Protein AF-A0A2I0XFC5-F1 (afdb_monomer_lite)

pLDDT: mean 80.38, std 11.76, range [41.69, 94.06]

Organism: NCBI:txid906689

Radius of gyration: 25.87 Å; chains: 1; bounding box: 60×71×69 Å

Foldseek 3Di:
DWDWDADPVRDIDTDDDDPDDPDDDDDLLCLLVDPVQADQDPVLLVQLQVCVVVVDDLVVSLVVCQVVQVHDSRRSHDSVVSVVSVVVVVVVVVVVPDDDPDPVSLQCVQDDPPDDPVSSVVSVVVSVSVVVNVVVVLVVVQPPDQDDQPPNPQLALVQLSVQDRPVLSVVQSVQQVVLPDQKDWDADPPDLQKIWIWGPPVDPDTDIKIWGADPVVRDIDIPVRCCVVRLADGSVSNNSCVVVVVRYDDVVSRHD

Structure (mmCIF, N/CA/C/O backbone):
data_AF-A0A2I0XFC5-F1
#
_entry.id   AF-A0A2I0XFC5-F1
#
loop_
_atom_site.group_PDB
_atom_site.id
_atom_site.type_symbol
_atom_site.label_atom_id
_atom_site.label_alt_id
_atom_site.label_comp_id
_atom_site.label_asym_id
_atom_site.label_entity_id
_atom_site.label_seq_id
_atom_site.pdbx_PDB_ins_code
_atom_site.Cartn_x
_atom_site.Cartn_y
_atom_site.Cartn_z
_atom_site.occupancy
_atom_site.B_iso_or_equiv
_atom_site.auth_seq_id
_atom_site.auth_comp_id
_atom_site.auth_asym_id
_atom_site.auth_atom_id
_atom_site.pdbx_PDB_model_num
ATOM 1 N N . MET A 1 1 ? 14.837 -30.289 -11.907 1.00 74.31 1 MET A N 1
ATOM 2 C CA . MET A 1 1 ? 15.552 -29.946 -10.644 1.00 74.31 1 MET A CA 1
ATOM 3 C C . MET A 1 1 ? 16.949 -30.554 -10.680 1.00 74.31 1 MET A C 1
ATOM 5 O O . MET A 1 1 ? 17.049 -31.749 -10.932 1.00 74.31 1 MET A O 1
ATOM 9 N N . VAL A 1 2 ? 18.005 -29.772 -10.428 1.00 82.31 2 VAL A N 1
ATOM 10 C CA . VAL A 1 2 ? 19.400 -30.259 -10.406 1.00 82.31 2 VAL A CA 1
ATOM 11 C C . VAL A 1 2 ? 19.915 -30.270 -8.966 1.00 82.31 2 VAL A C 1
ATOM 13 O O . VAL A 1 2 ? 19.778 -29.278 -8.256 1.00 82.31 2 VAL A O 1
ATOM 16 N N . ARG A 1 3 ? 20.466 -31.399 -8.514 1.00 83.31 3 ARG A N 1
ATOM 17 C CA . ARG A 1 3 ? 21.145 -31.535 -7.219 1.00 83.31 3 ARG A CA 1
ATOM 18 C C . ARG A 1 3 ? 22.645 -31.433 -7.440 1.00 83.31 3 ARG A C 1
ATOM 20 O O . ARG A 1 3 ? 23.183 -32.194 -8.241 1.00 83.31 3 ARG A O 1
ATOM 27 N N . PHE A 1 4 ? 23.297 -30.544 -6.707 1.00 87.75 4 PHE A N 1
ATOM 28 C CA . PHE A 1 4 ? 24.748 -30.387 -6.719 1.00 87.75 4 PHE A CA 1
ATOM 29 C C . PHE A 1 4 ? 25.375 -31.095 -5.518 1.00 87.75 4 PHE A C 1
ATOM 31 O O . PHE A 1 4 ? 24.715 -31.322 -4.503 1.00 87.75 4 PHE A O 1
ATOM 38 N N . LEU A 1 5 ? 26.646 -31.449 -5.650 1.00 86.69 5 LEU A N 1
ATOM 39 C CA . LEU A 1 5 ? 27.507 -31.904 -4.569 1.00 86.69 5 LEU A CA 1
ATOM 40 C C . LEU A 1 5 ? 28.812 -31.121 -4.617 1.00 86.69 5 LEU A C 1
ATOM 42 O O . LEU A 1 5 ? 29.316 -30.806 -5.692 1.00 86.69 5 LEU A O 1
ATOM 46 N N . VAL A 1 6 ? 29.321 -30.777 -3.441 1.00 86.88 6 VAL A N 1
ATOM 47 C CA . VAL A 1 6 ? 30.574 -30.042 -3.288 1.00 86.88 6 VAL A CA 1
ATOM 48 C C . VAL A 1 6 ? 31.594 -31.016 -2.718 1.00 86.88 6 VAL A C 1
ATOM 50 O O . VAL A 1 6 ? 31.358 -31.610 -1.665 1.00 86.88 6 VAL A O 1
ATOM 53 N N . SER A 1 7 ? 32.688 -31.226 -3.449 1.00 84.06 7 SER A N 1
ATOM 54 C CA . SER A 1 7 ? 33.829 -32.015 -2.978 1.00 84.06 7 SER A CA 1
ATOM 55 C C . SER A 1 7 ? 34.498 -31.330 -1.782 1.00 84.06 7 SER A C 1
ATOM 57 O O . SER A 1 7 ? 34.362 -30.120 -1.598 1.00 84.06 7 SER A O 1
ATOM 59 N N . GLN A 1 8 ? 35.274 -32.080 -0.999 1.00 84.56 8 GLN A N 1
ATOM 60 C CA . GLN A 1 8 ? 36.096 -31.525 0.086 1.00 84.56 8 GLN A CA 1
ATOM 61 C C . GLN A 1 8 ? 37.090 -30.462 -0.418 1.00 84.56 8 GLN A C 1
ATOM 63 O O . GLN A 1 8 ? 37.392 -29.524 0.312 1.00 84.56 8 GLN A O 1
ATOM 68 N N . ASP A 1 9 ? 37.491 -30.538 -1.690 1.00 88.38 9 ASP A N 1
ATOM 69 C CA . ASP A 1 9 ? 38.354 -29.551 -2.355 1.00 88.38 9 ASP A CA 1
ATOM 70 C C . ASP A 1 9 ? 37.582 -28.337 -2.921 1.00 88.38 9 ASP A C 1
ATOM 72 O O . ASP A 1 9 ? 38.127 -27.539 -3.679 1.00 88.38 9 ASP A O 1
ATOM 76 N N . GLY A 1 10 ? 36.284 -28.205 -2.616 1.00 85.88 10 GLY A N 1
ATOM 77 C CA . GLY A 1 10 ? 35.441 -27.088 -3.062 1.00 85.88 10 GLY A CA 1
ATOM 78 C C . GLY A 1 10 ? 34.948 -27.178 -4.512 1.00 85.88 10 GLY A C 1
ATOM 79 O O . GLY A 1 10 ? 34.319 -26.245 -5.011 1.00 85.88 10 GLY A O 1
ATOM 80 N N . ILE A 1 11 ? 35.199 -28.294 -5.200 1.00 90.44 11 ILE A N 1
ATOM 81 C CA . ILE A 1 11 ? 34.754 -28.510 -6.583 1.00 90.44 11 ILE A CA 1
ATOM 82 C C . ILE A 1 11 ? 33.263 -28.869 -6.601 1.00 90.44 11 ILE A C 1
ATOM 84 O O . ILE A 1 11 ? 32.837 -29.816 -5.937 1.00 90.44 11 ILE A O 1
ATOM 88 N N . TRP A 1 12 ? 32.477 -28.139 -7.394 1.00 90.50 12 TRP A N 1
ATOM 89 C CA . TRP A 1 12 ? 31.046 -28.385 -7.580 1.00 90.50 12 TRP A CA 1
ATOM 90 C C . TRP A 1 12 ? 30.815 -29.412 -8.693 1.00 90.50 12 TRP A C 1
ATOM 92 O O . TRP A 1 12 ? 31.191 -29.189 -9.842 1.00 90.50 12 TRP A O 1
ATOM 102 N N . GLY A 1 13 ? 30.165 -30.525 -8.361 1.00 85.19 13 GLY A N 1
ATOM 103 C CA . GLY A 1 13 ? 29.716 -31.545 -9.306 1.00 85.19 13 GLY A CA 1
ATOM 104 C C . GLY A 1 13 ? 28.192 -31.658 -9.335 1.00 85.19 13 GLY A C 1
ATOM 105 O O . GLY A 1 13 ? 27.507 -31.422 -8.337 1.00 85.19 13 GLY A O 1
ATOM 106 N N . VAL A 1 14 ? 27.632 -32.034 -10.483 1.00 85.31 14 VAL A N 1
ATOM 107 C CA . VAL A 1 14 ? 26.200 -32.337 -10.601 1.00 85.31 14 VAL A CA 1
ATOM 108 C C . VAL A 1 14 ? 25.958 -33.774 -10.129 1.00 85.31 14 VAL A C 1
ATOM 110 O O . VAL A 1 14 ? 26.478 -34.713 -10.717 1.00 85.31 14 VAL A O 1
ATOM 113 N N . ASN A 1 15 ? 25.157 -33.951 -9.075 1.00 85.38 15 ASN A N 1
ATOM 114 C CA . ASN A 1 15 ? 24.786 -35.264 -8.532 1.00 85.38 15 ASN A CA 1
ATOM 115 C C . ASN A 1 15 ? 23.661 -35.920 -9.340 1.00 85.38 15 ASN A C 1
ATOM 117 O O . ASN A 1 15 ? 23.696 -37.099 -9.675 1.00 85.38 15 ASN A O 1
ATOM 121 N N . LYS A 1 16 ? 22.591 -35.155 -9.581 1.00 86.19 16 LYS A N 1
ATOM 122 C CA . LYS A 1 16 ? 21.353 -35.679 -10.163 1.00 86.19 16 LYS A CA 1
ATOM 123 C C . LYS A 1 16 ? 20.593 -34.576 -10.877 1.00 86.19 16 LYS A C 1
ATOM 125 O O . LYS A 1 16 ? 20.247 -33.575 -10.251 1.00 86.19 16 LYS A O 1
ATOM 130 N N . ALA A 1 17 ? 20.266 -34.798 -12.143 1.00 84.81 17 ALA A N 1
ATOM 131 C CA . ALA A 1 17 ? 19.300 -33.997 -12.880 1.00 84.81 17 ALA A CA 1
ATOM 132 C C . ALA A 1 17 ? 17.969 -34.760 -12.946 1.00 84.81 17 ALA A C 1
ATOM 134 O O . ALA A 1 17 ? 17.922 -35.919 -13.348 1.00 84.81 17 ALA A O 1
ATOM 135 N N . ILE A 1 18 ? 16.892 -34.135 -12.474 1.00 84.12 18 ILE A N 1
ATOM 136 C CA . ILE A 1 18 ? 15.520 -34.628 -12.630 1.00 84.12 18 ILE A CA 1
ATOM 137 C C . ILE A 1 18 ? 14.867 -33.771 -13.707 1.00 84.12 18 ILE A C 1
ATOM 139 O O . ILE A 1 18 ? 14.613 -32.587 -13.463 1.00 84.12 18 ILE A O 1
ATOM 143 N N . GLU A 1 19 ? 14.626 -34.379 -14.864 1.00 82.94 19 GLU A N 1
ATOM 144 C CA . GLU A 1 19 ? 14.038 -33.739 -16.049 1.00 82.94 19 GLU A CA 1
ATOM 145 C C . GLU A 1 19 ? 12.506 -33.820 -16.077 1.00 82.94 19 GLU A C 1
ATOM 147 O O . GLU A 1 19 ? 11.863 -33.075 -16.803 1.00 82.94 19 GLU A O 1
ATOM 152 N N . SER A 1 20 ? 11.890 -34.689 -15.269 1.00 87.25 20 SER A N 1
ATOM 153 C CA . SER A 1 20 ? 10.431 -34.761 -15.153 1.00 87.25 20 SER A CA 1
ATOM 154 C C . SER A 1 20 ? 9.883 -33.585 -14.339 1.00 87.25 20 SER A C 1
ATOM 156 O O . SER A 1 20 ? 10.308 -33.372 -13.197 1.00 87.25 20 SER A O 1
ATOM 158 N N . HIS A 1 21 ? 8.892 -32.884 -14.885 1.00 79.69 21 HIS A N 1
ATOM 159 C CA . HIS A 1 21 ? 8.165 -31.799 -14.225 1.00 79.69 21 HIS A CA 1
ATOM 160 C C . HIS A 1 21 ? 6.721 -32.222 -13.924 1.00 79.69 21 HIS A C 1
ATOM 162 O O . HIS A 1 21 ? 6.154 -33.065 -14.612 1.00 79.69 21 HIS A O 1
ATOM 168 N N . ASN A 1 22 ? 6.121 -31.643 -12.884 1.00 83.06 22 ASN A N 1
ATOM 169 C CA . ASN A 1 22 ? 4.710 -31.841 -12.526 1.00 83.06 22 ASN A CA 1
ATOM 170 C C . ASN A 1 22 ? 3.776 -30.804 -13.182 1.00 83.06 22 ASN A C 1
ATOM 172 O O . ASN A 1 22 ? 2.616 -30.688 -12.798 1.00 83.06 22 ASN A O 1
ATOM 176 N N . HIS A 1 23 ? 4.295 -30.038 -14.138 1.00 80.44 23 HIS A N 1
ATOM 177 C CA . HIS A 1 23 ? 3.581 -29.054 -14.939 1.00 80.44 23 HIS A CA 1
ATOM 178 C C . HIS A 1 23 ? 4.243 -28.967 -16.321 1.00 80.44 23 HIS A C 1
ATOM 180 O O . HIS A 1 23 ? 5.397 -29.374 -16.488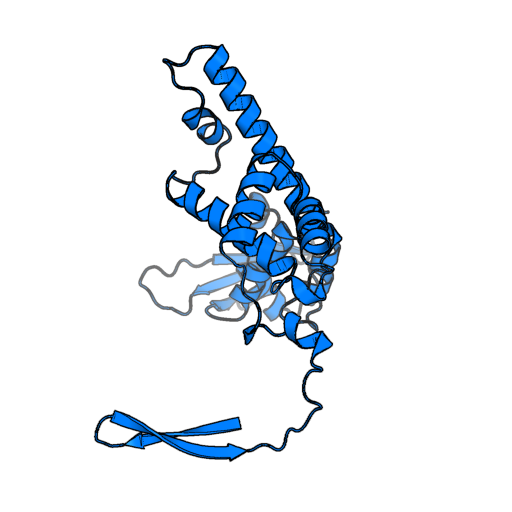 1.00 80.44 23 HIS A O 1
ATOM 186 N N . GLU A 1 24 ? 3.534 -28.413 -17.301 1.00 83.62 24 GLU A N 1
ATOM 187 C CA . GLU A 1 24 ? 4.113 -28.117 -18.613 1.00 83.62 24 GLU A CA 1
ATOM 188 C C . GLU A 1 24 ? 5.208 -27.051 -18.487 1.00 83.62 24 GLU A C 1
ATOM 190 O O . GLU A 1 24 ? 5.092 -26.102 -17.706 1.00 83.62 24 GLU A O 1
ATOM 195 N N . LEU A 1 25 ? 6.298 -27.217 -19.236 1.00 83.19 25 LEU A N 1
ATOM 196 C CA . LEU A 1 25 ? 7.339 -26.197 -19.322 1.00 83.19 25 LEU A CA 1
ATOM 197 C C . LEU A 1 25 ? 6.793 -24.953 -20.030 1.00 83.19 25 LEU A C 1
ATOM 199 O O . LEU A 1 25 ? 5.918 -25.050 -20.890 1.00 83.19 25 LEU A O 1
ATOM 203 N N . ALA A 1 26 ? 7.326 -23.785 -19.667 1.00 80.25 26 ALA A N 1
ATOM 204 C CA . ALA A 1 26 ? 6.979 -22.538 -20.336 1.00 80.25 26 ALA A CA 1
ATOM 205 C C . ALA A 1 26 ? 7.270 -22.647 -21.838 1.00 80.25 26 ALA A C 1
ATOM 207 O O . ALA A 1 26 ? 8.307 -23.185 -22.240 1.00 80.25 26 ALA A O 1
ATOM 208 N N . ARG A 1 27 ? 6.350 -22.140 -22.660 1.00 83.31 27 ARG A N 1
ATOM 209 C CA . ARG A 1 27 ? 6.525 -22.130 -24.111 1.00 83.31 27 ARG A CA 1
ATOM 210 C C . ARG A 1 27 ? 7.663 -21.175 -24.484 1.00 83.31 27 ARG A C 1
ATOM 212 O O . ARG A 1 27 ? 7.876 -20.198 -23.764 1.00 83.31 27 ARG A O 1
ATOM 219 N N . PRO A 1 28 ? 8.361 -21.408 -25.608 1.00 79.00 28 PRO A N 1
ATOM 220 C CA . PRO A 1 28 ? 9.372 -20.475 -26.106 1.00 79.00 28 PRO A CA 1
ATOM 221 C C . PRO A 1 28 ? 8.843 -19.037 -26.218 1.00 79.00 28 PRO A C 1
ATOM 223 O O . PRO A 1 28 ? 9.512 -18.101 -25.794 1.00 79.00 28 PRO A O 1
ATOM 226 N N . ASP A 1 29 ? 7.598 -18.874 -26.668 1.00 77.44 29 ASP A N 1
ATOM 227 C CA . ASP A 1 29 ? 6.955 -17.562 -26.807 1.00 77.44 29 ASP A CA 1
ATOM 228 C C . ASP A 1 29 ? 6.730 -16.859 -25.456 1.00 77.44 29 ASP A C 1
ATOM 230 O O . ASP A 1 29 ? 6.771 -15.635 -25.379 1.00 77.44 29 ASP A O 1
ATOM 234 N N . ASP A 1 30 ? 6.575 -17.619 -24.366 1.00 79.00 30 ASP A N 1
ATOM 235 C CA . ASP A 1 30 ? 6.382 -17.105 -23.002 1.00 79.00 30 ASP A CA 1
ATOM 236 C C . ASP A 1 30 ? 7.710 -16.897 -22.258 1.00 79.00 30 ASP A C 1
ATOM 238 O O . ASP A 1 30 ? 7.732 -16.471 -21.099 1.00 79.00 30 ASP A O 1
ATOM 242 N N . GLN A 1 31 ? 8.847 -17.183 -22.901 1.00 77.69 31 GLN A N 1
ATOM 243 C CA . GLN A 1 31 ? 10.159 -17.091 -22.269 1.00 77.69 31 GLN A CA 1
ATOM 244 C C . GLN A 1 31 ? 10.455 -15.665 -21.785 1.00 77.69 31 GLN A C 1
ATOM 246 O O . GLN A 1 31 ? 11.059 -15.500 -20.729 1.00 77.69 31 GLN A O 1
ATOM 251 N N . HIS A 1 32 ? 9.969 -14.634 -22.481 1.00 73.94 32 HIS A N 1
ATOM 252 C CA . HIS A 1 32 ? 10.101 -13.229 -22.077 1.00 73.94 32 HIS A CA 1
ATOM 253 C C . HIS A 1 32 ? 9.350 -12.883 -20.773 1.00 73.94 32 HIS A C 1
ATOM 255 O O . HIS A 1 32 ? 9.590 -11.835 -20.176 1.00 73.94 32 HIS A O 1
ATOM 261 N N . LEU A 1 33 ? 8.456 -13.756 -20.291 1.00 75.31 33 LEU A N 1
ATOM 262 C CA . LEU A 1 33 ? 7.749 -13.587 -19.018 1.00 75.31 33 LEU A CA 1
ATOM 263 C C . LEU A 1 33 ? 8.538 -14.159 -17.833 1.00 75.31 33 LEU A C 1
ATOM 265 O O . LEU A 1 33 ? 8.326 -13.733 -16.690 1.00 75.31 33 LEU A O 1
ATOM 269 N N . LEU A 1 34 ? 9.473 -15.081 -18.080 1.00 80.12 34 LEU A N 1
ATOM 270 C CA . LEU A 1 34 ? 10.271 -15.723 -17.039 1.00 80.12 34 LEU A CA 1
ATOM 271 C C . LEU A 1 34 ? 11.313 -14.753 -16.477 1.00 80.12 34 LEU A C 1
ATOM 273 O O . LEU A 1 34 ? 12.069 -14.118 -17.197 1.00 80.12 34 LEU A O 1
ATOM 277 N N . ARG A 1 35 ? 11.409 -14.667 -15.148 1.00 79.94 35 ARG A N 1
ATOM 278 C CA . ARG A 1 35 ? 12.340 -13.734 -14.490 1.00 79.94 35 ARG A CA 1
ATOM 279 C C . ARG A 1 35 ? 13.810 -13.966 -14.871 1.00 79.94 35 ARG A C 1
ATOM 281 O O . ARG A 1 35 ? 14.568 -13.011 -14.913 1.00 79.94 35 ARG A O 1
ATOM 288 N N . LEU A 1 36 ? 14.213 -15.216 -15.111 1.00 76.50 36 LEU A N 1
ATOM 289 C CA . LEU A 1 36 ? 15.611 -15.586 -15.390 1.00 76.50 36 LEU A CA 1
ATOM 290 C C . LEU A 1 36 ? 16.120 -15.094 -16.750 1.00 76.50 36 LEU A C 1
ATOM 292 O O . LEU A 1 36 ? 17.323 -14.998 -16.950 1.00 76.50 36 LEU A O 1
ATOM 296 N N . THR A 1 37 ? 15.211 -14.813 -17.674 1.00 74.88 37 THR A N 1
ATOM 297 C CA . THR A 1 37 ? 15.492 -14.381 -19.048 1.00 74.88 37 THR A CA 1
ATOM 298 C C . THR A 1 37 ? 15.181 -12.902 -19.246 1.00 74.88 37 THR A C 1
ATOM 300 O O . THR A 1 37 ? 15.426 -12.374 -20.326 1.00 74.88 37 THR A O 1
ATOM 303 N N . ARG A 1 38 ? 14.654 -12.231 -18.210 1.00 85.12 38 ARG A N 1
ATOM 304 C CA . ARG A 1 38 ? 14.332 -10.809 -18.240 1.00 85.12 38 ARG A CA 1
ATOM 305 C C . ARG A 1 38 ? 15.512 -9.972 -17.777 1.00 85.12 38 ARG A C 1
ATOM 307 O O . ARG A 1 38 ? 15.914 -10.042 -16.616 1.00 85.12 38 ARG A O 1
ATOM 314 N N . SER A 1 39 ? 16.015 -9.135 -18.671 1.00 86.81 39 SER A N 1
ATOM 315 C CA . SER A 1 39 ? 17.030 -8.130 -18.381 1.00 86.81 39 SER A CA 1
ATOM 316 C C . SER A 1 39 ? 16.831 -6.924 -19.284 1.00 86.81 39 SER A C 1
ATOM 318 O O . SER A 1 39 ? 16.650 -7.073 -20.491 1.00 86.81 39 SER A O 1
ATOM 320 N N . ILE A 1 40 ? 16.908 -5.727 -18.710 1.00 89.75 40 ILE A N 1
ATOM 321 C CA . ILE A 1 40 ? 16.939 -4.493 -19.493 1.00 89.75 40 ILE A CA 1
ATOM 322 C C . ILE A 1 40 ? 18.358 -4.340 -20.037 1.00 89.75 40 ILE A C 1
ATOM 324 O O . ILE A 1 40 ? 19.299 -4.285 -19.248 1.00 89.75 40 ILE A O 1
ATOM 328 N N . SER A 1 41 ? 18.505 -4.305 -21.363 1.00 90.44 41 SER A N 1
ATOM 329 C CA . SER A 1 41 ? 19.798 -4.028 -21.996 1.00 90.44 41 SER A CA 1
ATOM 330 C C . SER A 1 41 ? 20.230 -2.583 -21.739 1.00 90.44 41 SER A C 1
ATOM 332 O O . SER A 1 41 ? 19.389 -1.715 -21.492 1.00 90.44 41 SER A O 1
ATOM 334 N N . ASP A 1 42 ? 21.529 -2.304 -21.820 1.00 91.38 42 ASP A N 1
ATOM 335 C CA . ASP A 1 42 ? 22.060 -0.963 -21.556 1.00 91.38 42 ASP A CA 1
ATOM 336 C C . ASP A 1 42 ? 21.515 0.078 -22.552 1.00 91.38 42 ASP A C 1
ATOM 338 O O . ASP A 1 42 ? 21.256 1.229 -22.185 1.00 91.38 42 ASP A O 1
ATOM 342 N N . GLU A 1 43 ? 21.251 -0.330 -23.796 1.00 91.75 43 GLU A N 1
ATOM 343 C CA . GLU A 1 43 ? 20.644 0.518 -24.824 1.00 91.75 43 GLU A CA 1
ATOM 344 C C . GLU A 1 43 ? 19.208 0.885 -24.440 1.00 91.75 43 GLU A C 1
ATOM 346 O O . GLU A 1 43 ? 18.851 2.065 -24.386 1.00 91.75 43 GLU A O 1
ATOM 351 N N . ASN A 1 44 ? 18.397 -0.118 -24.092 1.00 92.62 44 ASN A N 1
ATOM 352 C CA . ASN A 1 44 ? 17.008 0.083 -23.688 1.00 92.62 44 ASN A CA 1
ATOM 353 C C . ASN A 1 44 ? 16.908 0.870 -22.374 1.00 92.62 44 ASN A C 1
ATOM 355 O O . ASN A 1 44 ? 16.025 1.715 -22.224 1.00 92.62 44 ASN A O 1
ATOM 359 N N . ALA A 1 45 ? 17.841 0.658 -21.443 1.00 92.75 45 ALA A N 1
ATOM 360 C CA . ALA A 1 45 ? 17.960 1.429 -20.210 1.00 92.75 45 ALA A CA 1
ATOM 361 C C . ALA A 1 45 ? 18.247 2.914 -20.492 1.00 92.75 45 ALA A C 1
ATOM 363 O O . ALA A 1 45 ? 17.614 3.795 -19.902 1.00 92.75 45 ALA A O 1
ATOM 364 N N . SER A 1 46 ? 19.151 3.204 -21.434 1.00 93.12 46 SER A N 1
ATOM 365 C CA . SER A 1 46 ? 19.474 4.570 -21.865 1.00 93.12 46 SER A CA 1
ATOM 366 C C . SER A 1 46 ? 18.274 5.280 -22.506 1.00 93.12 46 SER A C 1
ATOM 368 O O . SE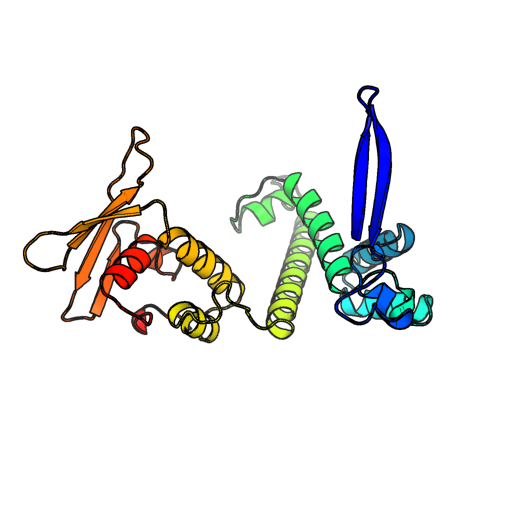R A 1 46 ? 17.967 6.430 -22.167 1.00 93.12 46 SER A O 1
ATOM 370 N N . VAL A 1 47 ? 17.528 4.585 -23.373 1.00 93.44 47 VAL A N 1
ATOM 371 C CA . VAL A 1 47 ? 16.294 5.106 -23.990 1.00 93.44 47 VAL A CA 1
ATOM 372 C C . VAL A 1 47 ? 15.222 5.368 -22.929 1.00 93.44 47 VAL A C 1
ATOM 374 O O . VAL A 1 47 ? 14.694 6.477 -22.845 1.00 93.44 47 VAL A O 1
ATOM 377 N N . LEU A 1 48 ? 14.964 4.396 -22.045 1.00 92.06 48 LEU A N 1
ATOM 378 C CA . LEU A 1 48 ? 14.030 4.542 -20.923 1.00 92.06 48 LEU A CA 1
ATOM 379 C C . LEU A 1 48 ? 14.364 5.762 -20.062 1.00 92.06 48 LEU A C 1
ATOM 381 O O . LEU A 1 48 ? 13.487 6.564 -19.733 1.00 92.06 48 LEU A O 1
ATOM 385 N N . LYS A 1 49 ? 15.643 5.925 -19.719 1.00 89.31 49 LYS A N 1
ATOM 386 C CA . LYS A 1 49 ? 16.131 7.026 -18.891 1.00 89.31 49 LYS A CA 1
ATOM 387 C C . LYS A 1 49 ? 15.976 8.379 -19.579 1.00 89.31 49 LYS A C 1
ATOM 389 O O . LYS A 1 49 ? 15.454 9.307 -18.963 1.00 89.31 49 LYS A O 1
ATOM 394 N N . SER A 1 50 ? 16.428 8.505 -20.823 1.00 89.62 50 SER A N 1
ATOM 395 C CA . SER A 1 50 ? 16.406 9.771 -21.566 1.00 89.62 50 SER A CA 1
ATOM 396 C C . SER A 1 50 ? 14.979 10.234 -21.870 1.00 89.62 50 SER A C 1
ATOM 398 O O . SER A 1 50 ? 14.626 11.372 -21.559 1.00 89.62 50 SER A O 1
ATOM 400 N N . MET A 1 51 ? 14.122 9.344 -22.373 1.00 90.38 51 MET A N 1
ATOM 401 C CA . MET A 1 51 ? 12.728 9.673 -22.677 1.00 90.38 51 MET A CA 1
ATOM 402 C C . MET A 1 51 ? 11.919 9.960 -21.406 1.00 90.38 51 MET A C 1
ATOM 404 O O . MET A 1 51 ? 11.133 10.907 -21.384 1.00 90.38 51 MET A O 1
ATOM 408 N N . SER A 1 52 ? 12.161 9.231 -20.307 1.00 83.94 52 SER A N 1
ATOM 409 C CA . SER A 1 52 ? 11.530 9.560 -19.022 1.00 83.94 52 SER A CA 1
ATOM 410 C C . SER A 1 52 ? 11.956 10.937 -18.504 1.00 83.94 52 SER A C 1
ATOM 412 O O . SER A 1 52 ? 11.122 11.653 -17.953 1.00 83.94 52 SER A O 1
ATOM 414 N N . GLN A 1 53 ? 13.222 11.330 -18.679 1.00 77.75 53 GLN A N 1
ATOM 415 C CA . GLN A 1 53 ? 13.713 12.659 -18.287 1.00 77.75 53 GLN A CA 1
ATOM 416 C C . GLN A 1 53 ? 13.140 13.783 -19.154 1.00 77.75 53 GLN A C 1
ATOM 418 O O . GLN A 1 53 ? 12.950 14.892 -18.659 1.00 77.75 53 GLN A O 1
ATOM 423 N N . ALA A 1 54 ? 12.820 13.494 -20.416 1.00 78.50 54 ALA A N 1
ATOM 424 C CA . ALA A 1 54 ? 12.107 14.409 -21.305 1.00 78.50 54 ALA A CA 1
ATOM 425 C C . ALA A 1 54 ? 10.609 14.534 -20.971 1.00 78.50 54 ALA A C 1
ATOM 427 O O . ALA A 1 54 ? 9.907 15.341 -21.578 1.00 78.50 54 ALA A O 1
ATOM 428 N N . GLY A 1 55 ? 10.112 13.755 -20.008 1.00 71.00 55 GLY A N 1
ATOM 429 C CA . GLY A 1 55 ? 8.702 13.732 -19.660 1.00 71.00 55 GLY A CA 1
ATOM 430 C C . GLY A 1 55 ? 7.854 12.964 -20.677 1.00 71.00 55 GLY A C 1
ATOM 431 O O . GLY A 1 55 ? 6.754 13.386 -21.021 1.00 71.00 55 GLY A O 1
ATOM 432 N N . ILE A 1 56 ? 8.345 11.833 -21.172 1.00 77.06 56 ILE A N 1
ATOM 433 C CA . ILE A 1 56 ? 7.538 10.879 -21.937 1.00 77.06 56 ILE A CA 1
ATOM 434 C C . ILE A 1 56 ? 7.119 9.750 -20.996 1.00 77.06 56 ILE A C 1
ATOM 436 O O . ILE A 1 56 ? 7.922 9.269 -20.188 1.00 77.06 56 ILE A O 1
ATOM 440 N N . ARG A 1 57 ? 5.844 9.342 -21.047 1.00 77.12 57 ARG A N 1
ATOM 441 C CA . ARG A 1 57 ? 5.334 8.328 -20.114 1.00 77.12 57 ARG A CA 1
ATOM 442 C C . ARG A 1 57 ? 5.993 6.997 -20.430 1.00 77.12 57 ARG A C 1
ATOM 444 O O . ARG A 1 57 ? 6.141 6.640 -21.593 1.00 77.12 57 ARG A O 1
ATOM 451 N N . ILE A 1 58 ? 6.325 6.220 -19.401 1.00 81.50 58 ILE A N 1
ATOM 452 C CA . ILE A 1 58 ? 6.997 4.921 -19.573 1.00 81.50 58 ILE A CA 1
ATOM 453 C C . ILE A 1 58 ? 6.198 3.983 -20.485 1.00 81.50 58 ILE A C 1
ATOM 455 O O . ILE A 1 58 ? 6.790 3.244 -21.257 1.00 81.50 58 ILE A O 1
ATOM 459 N N . VAL A 1 59 ? 4.863 4.050 -20.460 1.00 79.56 59 VAL A N 1
ATOM 460 C CA . VAL A 1 59 ? 4.005 3.308 -21.401 1.00 79.56 59 VAL A CA 1
ATOM 461 C C . VAL A 1 59 ? 4.234 3.685 -22.865 1.00 79.56 59 VAL A C 1
ATOM 463 O O . VAL A 1 59 ? 4.236 2.805 -23.722 1.00 79.56 59 VAL A O 1
ATOM 466 N N . ASP A 1 60 ? 4.474 4.963 -23.149 1.00 85.12 60 ASP A N 1
ATOM 467 C CA . ASP A 1 60 ? 4.730 5.445 -24.504 1.00 85.12 60 ASP A CA 1
ATOM 468 C C . ASP A 1 60 ? 6.156 5.053 -24.930 1.00 85.12 60 ASP A C 1
ATOM 470 O O . ASP A 1 60 ? 6.365 4.593 -26.048 1.00 85.12 60 ASP A O 1
ATOM 474 N N . VAL A 1 61 ? 7.124 5.117 -24.005 1.00 89.69 61 VAL A N 1
ATOM 475 C CA . VAL A 1 61 ? 8.498 4.636 -24.242 1.00 89.69 61 VAL A CA 1
ATOM 476 C C . VAL A 1 61 ? 8.533 3.130 -24.505 1.00 89.69 61 VAL A C 1
ATOM 478 O O . VAL A 1 61 ? 9.239 2.674 -25.395 1.00 89.69 61 VAL A O 1
ATOM 481 N N . LEU A 1 62 ? 7.759 2.345 -23.754 1.00 88.50 62 LEU A N 1
ATOM 482 C CA . LEU A 1 62 ? 7.650 0.900 -23.952 1.00 88.50 62 LEU A CA 1
ATOM 483 C C . LEU A 1 62 ? 7.023 0.552 -25.298 1.00 88.50 62 LEU A C 1
ATOM 485 O O . LEU A 1 62 ? 7.483 -0.386 -25.937 1.00 88.50 62 LEU A O 1
ATOM 489 N N . THR A 1 63 ? 6.002 1.301 -25.721 1.00 88.06 63 THR A N 1
ATOM 490 C CA . THR A 1 63 ? 5.406 1.146 -27.057 1.00 88.06 63 THR A CA 1
ATOM 491 C C . THR A 1 63 ? 6.456 1.408 -28.132 1.00 88.06 63 THR A C 1
ATOM 493 O O . THR A 1 63 ? 6.668 0.562 -28.989 1.00 88.06 63 THR A O 1
ATOM 496 N N . TYR A 1 64 ? 7.197 2.512 -28.010 1.00 92.88 64 TYR A N 1
ATOM 497 C CA . TYR A 1 64 ? 8.286 2.841 -28.927 1.00 92.88 64 TYR A CA 1
ATOM 498 C C . TYR A 1 64 ? 9.352 1.735 -28.997 1.00 92.88 64 TYR A C 1
ATOM 500 O O . TYR A 1 64 ? 9.641 1.232 -30.075 1.00 92.88 64 TYR A O 1
ATOM 508 N N . ILE A 1 65 ? 9.903 1.302 -27.855 1.00 92.44 65 ILE A N 1
ATOM 509 C CA . ILE A 1 65 ? 10.939 0.255 -27.834 1.00 92.44 65 ILE A CA 1
ATOM 510 C C . ILE A 1 65 ? 10.381 -1.061 -28.381 1.00 92.44 65 ILE A C 1
ATOM 512 O O . ILE A 1 65 ? 11.074 -1.740 -29.130 1.00 92.44 65 ILE A O 1
ATOM 516 N N . SER A 1 66 ? 9.140 -1.414 -28.028 1.00 90.38 66 SER A N 1
ATOM 517 C CA . SER A 1 66 ? 8.451 -2.588 -28.568 1.00 90.38 66 SER A CA 1
ATOM 518 C C . SER A 1 66 ? 8.416 -2.553 -30.090 1.00 90.38 66 SER A C 1
ATOM 520 O O . SER A 1 66 ? 8.750 -3.552 -30.717 1.00 90.38 66 SER A O 1
ATOM 522 N N . ASP A 1 67 ? 8.029 -1.427 -30.682 1.00 92.19 67 ASP A N 1
ATOM 523 C CA . ASP A 1 67 ? 7.940 -1.287 -32.134 1.00 92.19 67 ASP A CA 1
ATOM 524 C C . ASP A 1 67 ? 9.324 -1.416 -32.793 1.00 92.19 67 ASP A C 1
ATOM 526 O O . ASP A 1 67 ? 9.466 -2.149 -33.773 1.00 92.19 67 ASP A O 1
ATOM 530 N N . GLU A 1 68 ? 10.362 -0.818 -32.198 1.00 91.19 68 GLU A N 1
ATOM 531 C CA . GLU A 1 68 ? 11.749 -0.912 -32.682 1.00 91.19 68 GLU A CA 1
ATOM 532 C C . GLU A 1 68 ? 12.301 -2.348 -32.658 1.00 91.19 68 GLU A C 1
ATOM 534 O O . GLU A 1 68 ? 13.035 -2.752 -33.561 1.00 91.19 68 GLU A O 1
ATOM 539 N N . VAL A 1 69 ? 11.936 -3.152 -31.652 1.00 87.88 69 VAL A N 1
ATOM 540 C CA . VAL A 1 69 ? 12.388 -4.553 -31.537 1.00 87.88 69 VAL A CA 1
ATOM 541 C C . VAL A 1 69 ? 11.438 -5.559 -32.203 1.00 87.88 69 VAL A C 1
ATOM 543 O O . VAL A 1 69 ? 11.634 -6.772 -32.097 1.00 87.88 69 VAL A O 1
ATOM 546 N N . GLY A 1 70 ? 10.401 -5.088 -32.901 1.00 88.50 70 GLY A N 1
ATOM 547 C CA . GLY A 1 70 ? 9.449 -5.945 -33.613 1.00 88.50 70 GLY A CA 1
ATOM 548 C C . GLY A 1 70 ? 8.434 -6.657 -32.711 1.00 88.50 70 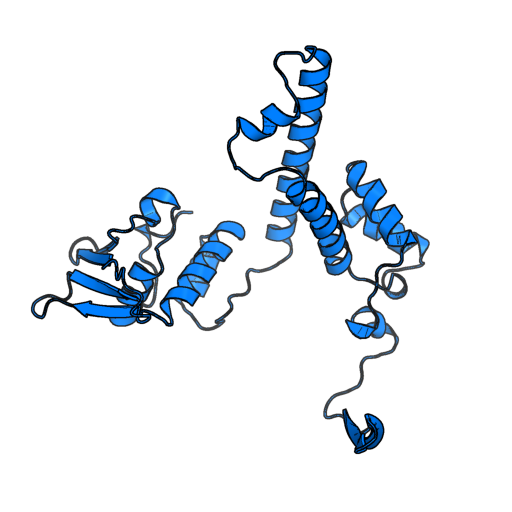GLY A C 1
ATOM 549 O O . GLY A 1 70 ? 7.915 -7.712 -33.076 1.00 88.50 70 GLY A O 1
ATOM 550 N N . GLY A 1 71 ? 8.149 -6.098 -31.537 1.00 86.12 71 GLY A N 1
ATOM 551 C CA . GLY A 1 71 ? 7.060 -6.496 -30.652 1.00 86.12 71 GLY A CA 1
ATOM 552 C C . GLY A 1 71 ? 7.485 -6.832 -29.222 1.00 86.12 71 GLY A C 1
ATOM 553 O O . GLY A 1 71 ? 8.652 -7.056 -28.902 1.00 86.12 71 GLY A O 1
ATOM 554 N N . VAL A 1 72 ? 6.484 -6.948 -28.345 1.00 82.88 72 VAL A N 1
ATOM 555 C CA . VAL A 1 72 ? 6.668 -7.165 -26.898 1.00 82.88 72 VAL A CA 1
ATOM 556 C C . VAL A 1 72 ? 7.376 -8.464 -26.518 1.00 82.88 72 VAL A C 1
ATOM 558 O O . VAL A 1 72 ? 8.012 -8.519 -25.469 1.00 82.88 72 VAL A O 1
ATOM 561 N N . GLY A 1 73 ? 7.324 -9.492 -27.369 1.00 80.38 73 GLY A N 1
ATOM 562 C CA . GLY A 1 73 ? 8.049 -10.746 -27.144 1.00 80.38 73 GLY A CA 1
ATOM 563 C C . GLY A 1 73 ? 9.572 -10.598 -27.245 1.00 80.38 73 GLY A C 1
ATOM 564 O O . GLY A 1 73 ? 10.299 -11.355 -26.607 1.00 80.38 73 GLY A O 1
ATOM 565 N N . ASN A 1 74 ? 10.054 -9.588 -27.979 1.00 85.06 74 ASN A N 1
ATOM 566 C CA . ASN A 1 74 ? 11.480 -9.356 -28.240 1.00 85.06 74 ASN A CA 1
ATOM 567 C C . ASN A 1 74 ? 12.103 -8.303 -27.310 1.00 85.06 74 ASN A C 1
ATOM 569 O O . ASN A 1 74 ? 13.308 -8.071 -27.354 1.00 85.06 74 ASN A O 1
ATOM 573 N N . LEU A 1 75 ? 11.296 -7.668 -26.454 1.00 85.62 75 LEU A N 1
ATOM 574 C CA . LEU A 1 75 ? 11.728 -6.602 -25.542 1.00 85.62 75 LEU A CA 1
ATOM 575 C C . LEU A 1 75 ? 12.752 -7.084 -24.506 1.00 85.62 75 LEU A C 1
ATOM 577 O O . LEU A 1 75 ? 13.577 -6.301 -24.046 1.00 85.62 75 LEU A O 1
ATOM 581 N N . GLY A 1 76 ? 12.697 -8.359 -24.108 1.00 85.69 76 GLY A N 1
ATOM 582 C CA . GLY A 1 76 ? 13.598 -8.922 -23.094 1.00 85.69 76 GLY A CA 1
ATOM 583 C C . GLY A 1 76 ? 13.338 -8.421 -21.667 1.00 85.69 76 GLY A C 1
ATOM 584 O O . GLY A 1 76 ? 14.009 -8.846 -20.734 1.00 85.69 76 GLY A O 1
ATOM 585 N N . PHE A 1 77 ? 12.350 -7.553 -21.459 1.00 87.75 77 PHE A N 1
ATOM 586 C CA . PHE A 1 77 ? 11.870 -7.114 -20.152 1.00 87.75 77 PHE A CA 1
ATOM 587 C C . PHE A 1 77 ? 10.396 -6.738 -20.252 1.00 87.75 77 PHE A C 1
ATOM 589 O O . PHE A 1 77 ? 9.880 -6.457 -21.333 1.00 87.75 77 PHE A O 1
ATOM 596 N N . ASN A 1 78 ? 9.697 -6.735 -19.121 1.00 83.62 78 ASN A N 1
ATOM 597 C CA . ASN A 1 78 ? 8.301 -6.326 -19.102 1.00 83.62 78 ASN A CA 1
ATOM 598 C C . ASN A 1 78 ? 8.136 -4.893 -18.584 1.00 83.62 78 ASN A C 1
ATOM 600 O O . ASN A 1 78 ? 9.052 -4.253 -18.066 1.00 83.62 78 ASN A O 1
ATOM 604 N N . LYS A 1 79 ? 6.902 -4.404 -18.676 1.00 83.62 79 LYS A N 1
ATOM 605 C CA . LYS A 1 79 ? 6.509 -3.089 -18.173 1.00 83.62 79 LYS A CA 1
ATOM 606 C C . LYS A 1 79 ? 6.935 -2.854 -16.719 1.00 83.62 79 LYS A C 1
ATOM 608 O O . LYS A 1 79 ? 7.480 -1.800 -16.416 1.00 83.62 79 LYS A O 1
ATOM 613 N N . LEU A 1 80 ? 6.725 -3.823 -15.827 1.00 80.81 80 LEU A N 1
ATOM 614 C CA . LEU A 1 80 ? 7.088 -3.695 -14.412 1.00 80.81 80 LEU A CA 1
ATOM 615 C C . LEU A 1 80 ? 8.602 -3.521 -14.224 1.00 80.81 80 LEU A C 1
ATOM 617 O O . LEU A 1 80 ? 9.019 -2.701 -13.409 1.00 80.81 80 LEU A O 1
ATOM 621 N N . ASP A 1 81 ? 9.415 -4.247 -14.988 1.00 85.06 81 ASP A N 1
ATOM 622 C CA . ASP A 1 81 ? 10.873 -4.134 -14.941 1.00 85.06 81 ASP A CA 1
ATOM 623 C C . ASP A 1 81 ? 11.321 -2.705 -15.324 1.00 85.06 81 ASP A C 1
ATOM 625 O O . ASP A 1 81 ? 12.125 -2.103 -14.610 1.00 85.06 81 ASP A O 1
ATOM 629 N N . ALA A 1 82 ? 10.732 -2.115 -16.374 1.00 86.50 82 ALA A N 1
ATOM 630 C CA . ALA A 1 82 ? 11.020 -0.742 -16.811 1.00 86.50 82 ALA A CA 1
ATOM 631 C C . ALA A 1 82 ? 10.662 0.316 -15.753 1.00 86.50 82 ALA A C 1
ATOM 633 O O . ALA A 1 82 ? 11.455 1.216 -15.467 1.00 86.50 82 ALA A O 1
ATOM 634 N N . TYR A 1 83 ? 9.488 0.185 -15.127 1.00 82.06 83 TYR A N 1
ATOM 635 C CA . TYR A 1 83 ? 9.088 1.059 -14.021 1.00 82.06 83 TYR A CA 1
ATOM 636 C C . TYR A 1 83 ? 10.027 0.903 -12.820 1.00 82.06 83 TYR A C 1
ATOM 638 O O . TYR A 1 83 ? 10.481 1.902 -12.266 1.00 82.06 83 TYR A O 1
ATOM 646 N N . ASN A 1 84 ? 10.370 -0.331 -12.436 1.00 83.31 84 ASN A N 1
ATOM 647 C CA . ASN A 1 84 ? 11.285 -0.593 -11.325 1.00 83.31 84 ASN A CA 1
ATOM 648 C C . ASN A 1 84 ? 12.672 0.019 -11.561 1.00 83.31 84 ASN A C 1
ATOM 650 O O . ASN A 1 84 ? 13.246 0.587 -10.631 1.00 83.31 84 ASN A O 1
ATOM 654 N N . TYR A 1 85 ? 13.187 -0.064 -12.791 1.00 88.12 85 TYR A N 1
ATOM 655 C CA . TYR A 1 85 ? 14.451 0.556 -13.186 1.00 88.12 85 TYR A CA 1
ATOM 656 C C . TYR A 1 85 ? 14.414 2.079 -13.021 1.00 88.12 85 TYR A C 1
ATOM 658 O O . TYR A 1 85 ? 15.248 2.641 -12.313 1.00 88.12 85 TYR A O 1
ATOM 666 N N . ILE A 1 86 ? 13.405 2.747 -13.586 1.00 84.69 86 ILE A N 1
ATOM 667 C CA . ILE A 1 86 ? 13.270 4.207 -13.483 1.00 84.69 86 ILE A CA 1
ATOM 668 C C . ILE A 1 86 ? 13.054 4.654 -12.037 1.00 84.69 86 ILE A C 1
ATOM 670 O O . ILE A 1 86 ? 13.605 5.669 -11.615 1.00 84.69 86 ILE A O 1
ATOM 674 N N . GLN A 1 87 ? 12.296 3.893 -11.249 1.00 77.56 87 GLN A N 1
ATOM 675 C CA . GLN A 1 87 ? 12.105 4.197 -9.835 1.00 77.56 87 GLN A CA 1
ATOM 676 C C . GLN A 1 87 ? 13.393 4.027 -9.028 1.00 77.56 87 GLN A C 1
ATOM 678 O O . GLN A 1 87 ? 13.651 4.827 -8.131 1.00 77.56 87 GLN A O 1
ATOM 683 N N . LYS A 1 88 ? 14.222 3.026 -9.347 1.00 81.00 88 LYS A N 1
ATOM 684 C CA . LYS A 1 88 ? 15.558 2.896 -8.757 1.00 81.00 88 LYS A CA 1
ATOM 685 C C . LYS A 1 88 ? 16.423 4.112 -9.102 1.00 81.00 88 LYS A C 1
ATOM 687 O O . LYS A 1 88 ? 16.893 4.771 -8.190 1.00 81.00 88 LYS A O 1
ATOM 692 N N . GLU A 1 89 ? 16.511 4.488 -10.378 1.00 80.62 89 GLU A N 1
ATOM 693 C CA . GLU A 1 89 ? 17.255 5.682 -10.821 1.00 80.62 89 GLU A CA 1
ATOM 694 C C . GLU A 1 89 ? 16.795 6.972 -10.120 1.00 80.62 89 GLU A C 1
ATOM 696 O O . GLU A 1 89 ? 17.595 7.870 -9.859 1.00 80.62 89 GLU A O 1
ATOM 701 N N . ARG A 1 90 ? 15.495 7.096 -9.828 1.00 71.25 90 ARG A N 1
ATOM 702 C CA . ARG A 1 90 ? 14.944 8.236 -9.080 1.00 71.25 90 ARG A CA 1
ATOM 703 C C . ARG A 1 90 ? 15.335 8.192 -7.608 1.00 71.25 90 ARG A C 1
ATOM 705 O O . ARG A 1 90 ? 15.735 9.223 -7.079 1.00 71.25 90 ARG A O 1
ATOM 712 N N . ARG A 1 91 ? 15.240 7.027 -6.958 1.00 65.88 91 ARG A N 1
ATOM 713 C CA . ARG A 1 91 ? 15.658 6.861 -5.558 1.00 65.88 91 ARG A CA 1
ATOM 714 C C . ARG A 1 91 ? 17.145 7.120 -5.381 1.00 65.88 91 ARG A C 1
ATOM 716 O O . ARG A 1 91 ? 17.490 7.875 -4.486 1.00 65.88 91 ARG A O 1
ATOM 723 N N . ASP A 1 92 ? 17.982 6.604 -6.273 1.00 68.50 92 ASP A N 1
ATOM 724 C CA . ASP A 1 92 ? 19.433 6.791 -6.209 1.00 68.50 92 ASP A CA 1
ATOM 725 C C . ASP A 1 92 ? 19.808 8.288 -6.319 1.00 68.50 92 ASP A C 1
ATOM 727 O O . ASP A 1 92 ? 20.768 8.739 -5.704 1.00 68.50 92 ASP A O 1
ATOM 731 N N . LYS A 1 93 ? 19.007 9.099 -7.034 1.00 63.16 93 LYS A N 1
ATOM 732 C CA . LYS A 1 93 ? 19.153 10.570 -7.066 1.00 63.16 93 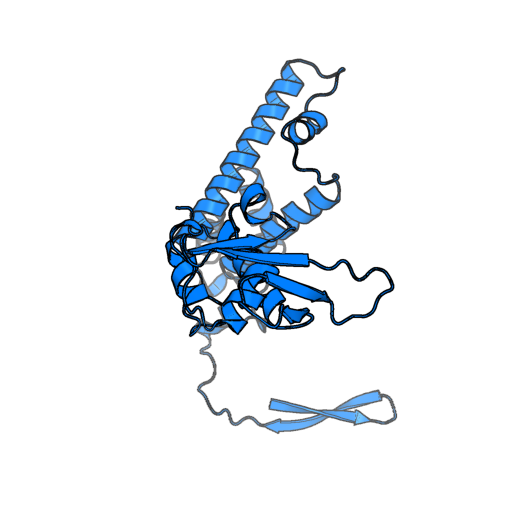LYS A CA 1
ATOM 733 C C . LYS A 1 93 ? 18.649 11.268 -5.798 1.00 63.16 93 LYS A C 1
ATOM 735 O O . LYS A 1 93 ? 19.172 12.327 -5.452 1.00 63.16 93 LYS A O 1
ATOM 740 N N . ILE A 1 94 ? 17.629 10.716 -5.142 1.00 55.66 94 ILE A N 1
ATOM 741 C CA . ILE A 1 94 ? 17.064 11.245 -3.891 1.00 55.66 94 ILE A CA 1
ATOM 742 C C . ILE A 1 94 ? 17.965 10.891 -2.701 1.00 55.66 94 ILE A C 1
ATOM 744 O O . ILE A 1 94 ? 18.158 11.722 -1.831 1.00 55.66 94 ILE A O 1
ATOM 748 N N . GLU A 1 95 ? 18.586 9.713 -2.666 1.00 49.47 95 GLU A N 1
ATOM 749 C CA . GLU A 1 95 ? 19.493 9.309 -1.579 1.00 49.47 95 GLU A CA 1
ATOM 750 C C . GLU A 1 95 ? 20.765 10.177 -1.523 1.00 49.47 95 GLU A C 1
ATOM 752 O O . GLU A 1 95 ? 21.336 10.389 -0.459 1.00 49.47 95 GLU A O 1
ATOM 757 N N . THR A 1 96 ? 21.162 10.784 -2.647 1.00 46.47 96 THR A N 1
ATOM 758 C CA . THR A 1 96 ? 22.211 11.819 -2.691 1.00 46.47 96 THR A CA 1
ATOM 759 C C . THR A 1 96 ? 21.758 13.227 -2.263 1.00 46.47 96 THR A C 1
ATOM 761 O O . THR A 1 96 ? 22.577 14.146 -2.265 1.00 46.47 96 THR A O 1
ATOM 764 N N . GLY A 1 97 ? 20.485 13.429 -1.901 1.00 47.09 97 GLY A N 1
ATOM 765 C CA . GLY A 1 97 ? 19.933 14.708 -1.441 1.00 47.09 97 GLY A CA 1
ATOM 766 C C . GLY A 1 97 ? 18.910 14.516 -0.320 1.00 47.09 97 GLY A C 1
ATOM 767 O O . GLY A 1 97 ? 17.755 14.210 -0.592 1.00 47.09 97 GLY A O 1
ATOM 768 N N . ASP A 1 98 ? 19.360 14.713 0.922 1.00 41.69 98 ASP A N 1
ATOM 769 C CA . ASP A 1 98 ? 18.639 14.490 2.185 1.00 41.69 98 ASP A CA 1
ATOM 770 C C . ASP A 1 98 ? 17.104 14.642 2.133 1.00 41.69 98 ASP A C 1
ATOM 772 O O . ASP A 1 98 ? 16.536 15.670 1.773 1.00 41.69 98 ASP A O 1
ATOM 776 N N . THR A 1 99 ? 16.414 13.589 2.564 1.00 50.22 99 THR A N 1
ATOM 777 C CA . THR A 1 99 ? 14.956 13.491 2.662 1.00 50.22 99 THR A CA 1
ATOM 778 C C . THR A 1 99 ? 14.400 14.174 3.909 1.00 50.22 99 THR A C 1
ATOM 780 O O . THR A 1 99 ? 14.520 13.635 5.010 1.00 50.22 99 THR A O 1
ATOM 783 N N . ASN A 1 100 ? 13.650 15.266 3.739 1.00 47.88 100 ASN A N 1
ATOM 784 C CA . ASN A 1 100 ? 12.686 15.733 4.739 1.00 47.88 100 ASN A CA 1
ATOM 785 C C . ASN A 1 100 ? 11.470 16.351 4.026 1.00 47.88 100 ASN A C 1
ATOM 787 O O . ASN A 1 100 ? 11.568 17.427 3.434 1.00 47.88 100 ASN A O 1
ATOM 791 N N . GLU A 1 101 ? 10.319 15.673 4.089 1.00 49.59 101 GLU A N 1
ATOM 792 C CA . GLU A 1 101 ? 9.009 16.126 3.595 1.00 49.59 101 GLU A CA 1
ATOM 793 C C . GLU A 1 101 ? 8.546 17.403 4.319 1.00 49.59 101 GLU A C 1
ATOM 795 O O . GLU A 1 101 ? 7.727 17.392 5.233 1.00 49.59 101 GLU A O 1
ATOM 800 N N . SER A 1 102 ? 9.072 18.545 3.896 1.00 45.59 102 SER A N 1
ATOM 801 C CA . SER A 1 102 ? 8.435 19.837 4.102 1.00 45.59 102 SER A CA 1
ATOM 802 C C . SER A 1 102 ? 8.357 20.538 2.755 1.00 45.59 102 SER A C 1
ATOM 804 O O . SER A 1 102 ? 9.303 20.510 1.966 1.00 45.59 102 SER A O 1
ATOM 806 N N . THR A 1 103 ? 7.232 21.192 2.482 1.00 46.66 103 THR A N 1
ATOM 807 C CA . THR A 1 103 ? 7.050 22.033 1.289 1.00 46.66 103 THR A CA 1
ATOM 808 C C . THR A 1 103 ? 8.136 23.114 1.172 1.00 46.66 103 THR A C 1
ATOM 810 O O . THR A 1 103 ? 8.455 23.538 0.065 1.00 46.66 103 THR A O 1
ATOM 813 N N . ASN A 1 104 ? 8.780 23.488 2.287 1.00 48.31 104 ASN A N 1
ATOM 814 C CA . ASN A 1 104 ? 9.951 24.368 2.311 1.00 48.31 104 ASN A CA 1
ATOM 815 C C . ASN A 1 104 ? 11.239 23.708 1.782 1.00 48.31 104 ASN A C 1
ATOM 817 O O . ASN A 1 104 ? 11.989 24.363 1.061 1.00 48.31 104 ASN A O 1
ATOM 821 N N . TYR A 1 105 ? 11.512 22.430 2.077 1.00 53.53 105 TYR A N 1
ATOM 822 C CA . TYR A 1 105 ? 12.744 21.760 1.624 1.00 53.53 105 TYR A CA 1
ATOM 823 C C . TYR A 1 105 ? 12.790 21.595 0.102 1.00 53.53 105 TYR A C 1
ATOM 825 O O . TYR A 1 105 ? 13.819 21.845 -0.527 1.00 53.53 105 TYR A O 1
ATOM 833 N N . VAL A 1 106 ? 11.646 21.259 -0.500 1.00 52.66 106 VAL A N 1
ATOM 834 C CA . VAL A 1 106 ? 11.538 21.082 -1.954 1.00 52.66 106 VAL A CA 1
ATOM 835 C C . VAL A 1 106 ? 11.945 22.358 -2.692 1.00 52.66 106 VAL A C 1
ATOM 837 O O . VAL A 1 106 ? 12.562 22.264 -3.743 1.00 52.66 106 VAL A O 1
ATOM 840 N N . CYS A 1 107 ? 11.687 23.541 -2.129 1.00 53.69 107 CYS A N 1
ATOM 841 C CA . CYS A 1 107 ? 12.102 24.820 -2.708 1.00 53.69 107 CYS A CA 1
ATOM 842 C C . CYS A 1 107 ? 13.539 25.230 -2.333 1.00 53.69 107 CYS A C 1
ATOM 844 O O . CYS A 1 107 ? 14.184 25.932 -3.112 1.00 53.69 107 CYS A O 1
ATOM 846 N N . HIS A 1 108 ? 14.079 24.778 -1.194 1.00 55.41 108 HIS A N 1
ATOM 847 C CA . HIS A 1 108 ? 15.433 25.132 -0.739 1.00 55.41 108 HIS A CA 1
ATOM 848 C C . HIS A 1 108 ? 16.550 24.647 -1.675 1.00 55.41 108 HIS A C 1
ATOM 850 O O . HIS A 1 108 ? 17.575 25.320 -1.802 1.00 55.41 108 HIS A O 1
ATOM 856 N N . GLY A 1 109 ? 16.353 23.522 -2.372 1.00 58.34 109 GLY A N 1
ATOM 857 C CA . GLY A 1 109 ? 17.308 23.029 -3.373 1.00 58.34 109 GLY A CA 1
ATOM 858 C C . GLY A 1 109 ? 17.375 23.881 -4.648 1.00 58.34 109 GLY A C 1
ATOM 859 O O . GLY A 1 109 ? 18.396 23.877 -5.336 1.00 58.34 109 GLY A O 1
ATOM 860 N N . TYR A 1 110 ? 16.314 24.636 -4.949 1.00 60.12 110 TYR A N 1
ATOM 861 C CA . TYR A 1 110 ? 16.148 25.340 -6.227 1.00 60.12 110 TYR A CA 1
ATOM 862 C C . TYR A 1 110 ? 16.058 26.865 -6.106 1.00 60.12 110 TYR A C 1
ATOM 864 O O . TYR A 1 110 ? 16.151 27.561 -7.113 1.00 60.12 110 TYR A O 1
ATOM 872 N N . SER A 1 111 ? 15.904 27.390 -4.892 1.00 60.41 111 SER A N 1
ATOM 873 C CA . SER A 1 111 ? 15.860 28.820 -4.602 1.00 60.41 111 SER A CA 1
ATOM 874 C C . SER A 1 111 ? 16.741 29.108 -3.391 1.00 60.41 111 SER A C 1
ATOM 876 O O . SER A 1 111 ? 16.345 28.894 -2.244 1.00 60.41 111 SER A O 1
ATOM 878 N N . LYS A 1 112 ? 17.955 29.602 -3.645 1.00 68.06 112 LYS A N 1
ATOM 879 C CA . LYS A 1 112 ? 18.862 30.101 -2.604 1.00 68.06 112 LYS A CA 1
ATOM 880 C C . LYS A 1 112 ? 18.635 31.603 -2.408 1.00 68.06 112 LYS A C 1
ATOM 882 O O . LYS A 1 112 ? 18.185 32.266 -3.339 1.00 68.06 112 LYS A O 1
ATOM 887 N N . PRO A 1 113 ? 19.020 32.188 -1.259 1.00 66.94 113 PRO A N 1
ATOM 888 C CA . PRO A 1 113 ? 18.961 33.641 -1.063 1.00 66.94 113 PRO A CA 1
ATOM 889 C C . PRO A 1 113 ? 19.743 34.442 -2.120 1.00 66.94 113 PRO A C 1
ATOM 891 O O . PRO A 1 113 ? 19.493 35.625 -2.311 1.00 66.94 113 PRO A O 1
ATOM 894 N N . THR A 1 114 ? 20.694 33.793 -2.800 1.00 73.62 114 THR A N 1
ATOM 895 C CA . THR A 1 114 ? 21.524 34.350 -3.875 1.00 73.62 114 THR A CA 1
ATOM 896 C C . THR A 1 114 ? 20.988 34.071 -5.283 1.00 73.62 114 THR A C 1
ATOM 898 O O . THR A 1 114 ? 21.614 34.500 -6.248 1.00 73.62 114 THR A O 1
ATOM 901 N N . SER A 1 115 ? 19.902 33.306 -5.426 1.00 76.31 115 SER A N 1
ATOM 902 C CA . SER A 1 115 ? 19.352 32.930 -6.730 1.00 76.31 115 SER A CA 1
ATOM 903 C C . SER A 1 115 ? 18.654 34.111 -7.398 1.00 76.31 115 SER A C 1
ATOM 905 O O . SER A 1 115 ? 17.960 34.901 -6.757 1.00 76.31 115 SER A O 1
ATOM 907 N N . THR A 1 116 ? 18.811 34.213 -8.713 1.00 82.12 116 THR A N 1
ATOM 908 C CA . THR A 1 116 ? 18.037 35.158 -9.523 1.00 82.12 116 THR A CA 1
ATOM 909 C C . THR A 1 116 ? 16.580 34.705 -9.633 1.00 82.12 116 THR A C 1
ATOM 911 O O . THR A 1 116 ? 16.273 33.516 -9.563 1.00 82.12 116 THR A O 1
ATOM 914 N N . ILE A 1 117 ? 15.661 35.645 -9.878 1.00 78.69 117 ILE A N 1
ATOM 915 C CA . ILE A 1 117 ? 14.230 35.337 -10.071 1.00 78.69 117 ILE A CA 1
ATOM 916 C C . ILE A 1 117 ? 14.025 34.292 -11.183 1.00 78.69 117 ILE A C 1
ATOM 918 O O . ILE A 1 117 ? 13.177 33.412 -11.058 1.00 78.69 117 ILE A O 1
ATOM 922 N N . THR A 1 118 ? 14.830 34.346 -12.247 1.00 78.88 118 THR A N 1
ATOM 923 C CA . THR A 1 118 ? 14.803 33.377 -13.352 1.00 78.88 118 THR A CA 1
ATOM 924 C C . THR A 1 118 ? 15.221 31.973 -12.922 1.00 78.88 118 THR A C 1
ATOM 926 O O . THR A 1 118 ? 14.588 31.000 -13.324 1.00 78.88 118 THR A O 1
ATOM 929 N N . GLU A 1 119 ? 16.247 31.848 -12.078 1.00 74.25 119 GLU A N 1
ATOM 930 C CA . GLU A 1 119 ? 16.669 30.553 -11.526 1.00 74.25 119 GLU A CA 1
ATOM 931 C C . GLU A 1 119 ? 15.597 29.969 -10.607 1.00 74.25 119 GLU A C 1
ATOM 933 O O . GLU A 1 119 ? 15.297 28.779 -10.704 1.00 74.25 119 GLU A O 1
ATOM 938 N N . CYS A 1 120 ? 14.954 30.808 -9.789 1.00 74.44 120 CYS A N 1
ATOM 939 C CA . CYS A 1 120 ? 13.838 30.380 -8.951 1.00 74.44 120 CYS A CA 1
ATOM 940 C C . CYS A 1 120 ? 12.648 29.901 -9.794 1.00 74.44 120 CYS A C 1
ATOM 942 O O . CYS A 1 120 ? 12.064 28.863 -9.490 1.00 74.44 120 CYS A O 1
ATOM 944 N N . PHE A 1 121 ? 12.305 30.616 -10.870 1.00 78.81 121 PHE A N 1
ATOM 945 C CA . PHE A 1 121 ? 11.193 30.244 -11.749 1.00 78.81 121 PHE A CA 1
ATOM 946 C C . PHE A 1 121 ? 11.444 28.900 -12.449 1.00 78.81 121 PHE A C 1
ATOM 948 O O . PHE A 1 121 ? 10.597 28.011 -12.399 1.00 78.81 121 PHE A O 1
ATOM 955 N N . LEU A 1 122 ? 12.641 28.707 -13.013 1.00 77.25 122 LEU A N 1
ATOM 956 C CA . LEU A 1 122 ? 13.050 27.435 -13.623 1.00 77.25 122 LEU A CA 1
ATOM 957 C C . LEU A 1 122 ? 13.110 26.293 -12.597 1.00 77.25 122 LEU A C 1
ATOM 959 O O . LEU A 1 122 ? 12.804 25.141 -12.911 1.00 77.25 122 LEU A O 1
ATOM 963 N N . GLY A 1 123 ? 13.510 26.604 -11.366 1.00 75.56 123 GLY A N 1
ATOM 964 C CA . GLY A 1 123 ? 13.496 25.688 -10.235 1.00 75.56 123 GLY A CA 1
ATOM 965 C C . GLY A 1 123 ? 12.094 25.190 -9.895 1.00 75.56 123 GLY A C 1
ATOM 966 O O . GLY A 1 123 ? 11.852 23.984 -9.845 1.00 75.56 123 GLY A O 1
ATOM 967 N N . LEU A 1 124 ? 11.153 26.119 -9.731 1.00 74.69 124 LEU A N 1
ATOM 968 C CA . LEU A 1 124 ? 9.747 25.812 -9.468 1.00 74.69 124 LEU A CA 1
ATOM 969 C C . LEU A 1 124 ? 9.112 25.026 -10.614 1.00 74.69 124 LEU A C 1
ATOM 971 O O . LEU A 1 124 ? 8.386 24.068 -10.371 1.00 74.69 124 LEU A O 1
ATOM 975 N N . GLU A 1 125 ? 9.425 25.368 -11.861 1.00 75.75 125 GLU A N 1
ATOM 976 C CA . GLU A 1 125 ? 8.926 24.642 -13.027 1.00 75.75 125 GLU A CA 1
ATOM 977 C C . GLU A 1 125 ? 9.384 23.172 -13.029 1.00 75.75 125 GLU A C 1
ATOM 979 O O . GLU A 1 125 ? 8.597 22.269 -13.322 1.00 75.75 125 GLU A O 1
ATOM 984 N N . LYS A 1 126 ? 10.634 22.896 -12.630 1.00 74.94 126 LYS A N 1
ATOM 985 C CA . LYS A 1 126 ? 11.141 21.522 -12.455 1.00 74.94 126 LYS A CA 1
ATOM 986 C C . LYS A 1 126 ? 10.439 20.779 -11.318 1.00 74.94 126 LYS A C 1
ATOM 988 O O . LYS A 1 126 ? 10.120 19.597 -11.476 1.00 74.94 126 LYS A O 1
ATOM 993 N N . VAL A 1 127 ? 10.185 21.450 -10.194 1.00 73.94 127 VAL A N 1
ATOM 994 C CA . VAL A 1 127 ? 9.435 20.879 -9.063 1.00 73.94 127 VAL A CA 1
ATOM 995 C C . VAL A 1 127 ? 8.017 20.511 -9.494 1.00 73.94 127 VAL A C 1
ATOM 997 O O . VAL A 1 127 ? 7.601 19.371 -9.302 1.00 73.94 127 VAL A O 1
ATOM 1000 N N . LEU A 1 128 ? 7.313 21.432 -10.155 1.00 71.44 128 LEU A N 1
ATOM 1001 C CA . LEU A 1 128 ? 5.950 21.219 -10.640 1.00 71.44 128 LEU A CA 1
ATOM 1002 C C . LEU A 1 128 ? 5.867 20.063 -11.632 1.00 71.44 128 LEU A C 1
ATOM 1004 O O . LEU A 1 128 ? 4.978 19.222 -11.513 1.00 71.44 128 LEU A O 1
ATOM 1008 N N . ARG A 1 129 ? 6.818 19.970 -12.572 1.00 71.50 129 ARG A N 1
ATOM 1009 C CA . ARG A 1 129 ? 6.912 18.806 -13.462 1.00 71.50 129 ARG A CA 1
ATOM 1010 C C . ARG A 1 129 ? 7.063 17.538 -12.629 1.00 71.50 129 ARG A C 1
ATOM 1012 O O . ARG A 1 129 ? 6.250 16.637 -12.767 1.00 71.50 129 ARG A O 1
ATOM 1019 N N . THR A 1 130 ? 8.034 17.480 -11.722 1.00 71.25 130 THR A N 1
ATOM 1020 C CA . THR A 1 130 ? 8.268 16.290 -10.885 1.00 71.25 130 THR A CA 1
ATOM 1021 C C . THR A 1 130 ? 7.016 15.858 -10.116 1.00 71.25 130 THR A C 1
ATOM 1023 O O . THR A 1 130 ? 6.703 14.671 -10.080 1.00 71.25 130 THR A O 1
ATOM 1026 N N . TRP A 1 131 ? 6.264 16.804 -9.550 1.00 69.19 131 TRP A N 1
ATOM 1027 C CA . TRP A 1 131 ? 5.004 16.517 -8.862 1.00 69.19 131 TRP A CA 1
ATOM 1028 C C . TRP A 1 131 ? 3.939 15.962 -9.798 1.00 69.19 131 TRP A C 1
ATOM 1030 O O . TRP A 1 131 ? 3.391 14.905 -9.508 1.00 69.19 131 TRP A O 1
ATOM 1040 N N . HIS A 1 132 ? 3.711 16.607 -10.941 1.00 70.88 132 HIS A N 1
ATOM 1041 C CA . HIS A 1 132 ? 2.745 16.132 -11.929 1.00 70.88 132 HIS A CA 1
ATOM 1042 C C . HIS A 1 132 ? 3.103 14.733 -12.461 1.00 70.88 132 HIS A C 1
ATOM 1044 O O . HIS A 1 132 ? 2.237 13.892 -12.675 1.00 70.88 132 HIS A O 1
ATOM 1050 N N . TRP A 1 133 ? 4.399 14.453 -12.615 1.00 65.25 133 TRP A N 1
ATOM 1051 C CA . TRP A 1 133 ? 4.914 13.134 -12.982 1.00 65.25 133 TRP A CA 1
ATOM 1052 C C . TRP A 1 133 ? 4.668 12.075 -11.904 1.00 65.25 133 TRP A C 1
ATOM 1054 O O . TRP A 1 133 ? 4.295 10.950 -12.232 1.00 65.25 133 TRP A O 1
ATOM 1064 N N . ASN A 1 134 ? 4.885 12.414 -10.632 1.00 68.00 134 ASN A N 1
ATOM 1065 C CA . ASN A 1 134 ? 4.628 11.509 -9.512 1.00 68.00 134 ASN A CA 1
ATOM 1066 C C . ASN A 1 134 ? 3.130 11.242 -9.336 1.00 68.00 134 ASN A C 1
ATOM 1068 O O . ASN A 1 134 ? 2.747 10.103 -9.096 1.00 68.00 134 ASN A O 1
ATOM 1072 N N . GLU A 1 135 ? 2.296 12.266 -9.510 1.00 67.50 135 GLU A N 1
ATOM 1073 C CA . GLU A 1 135 ? 0.838 12.156 -9.472 1.00 67.50 135 GLU A CA 1
ATOM 1074 C C . GLU A 1 135 ? 0.324 11.225 -10.577 1.00 67.50 135 GLU A C 1
ATOM 1076 O O . GLU A 1 135 ? -0.398 10.276 -10.285 1.00 67.50 135 GLU A O 1
ATOM 1081 N N . GLN A 1 136 ? 0.778 11.410 -11.824 1.00 66.81 136 GLN A N 1
ATOM 1082 C CA . GLN A 1 136 ? 0.420 10.519 -12.934 1.00 66.81 136 GLN A CA 1
ATOM 1083 C C . GLN A 1 136 ? 0.912 9.078 -12.728 1.00 66.81 136 GLN A C 1
ATOM 1085 O O . GLN A 1 136 ? 0.213 8.129 -13.084 1.00 66.81 136 GLN A O 1
ATOM 1090 N N . ASP A 1 137 ? 2.112 8.885 -12.168 1.00 70.56 137 ASP A N 1
ATOM 1091 C CA . ASP A 1 137 ? 2.619 7.549 -11.825 1.00 70.56 137 ASP A CA 1
ATOM 1092 C C . ASP A 1 137 ? 1.749 6.885 -10.750 1.00 70.56 137 ASP A C 1
ATOM 1094 O O . ASP A 1 137 ? 1.406 5.706 -10.856 1.00 70.56 137 ASP A O 1
ATOM 1098 N N . GLU A 1 138 ? 1.347 7.645 -9.734 1.00 67.06 138 GLU A N 1
ATOM 1099 C CA . GLU A 1 138 ? 0.519 7.154 -8.640 1.00 67.06 138 GLU A CA 1
ATOM 1100 C C . GLU A 1 138 ? -0.913 6.844 -9.106 1.00 67.06 138 GLU A C 1
ATOM 1102 O O . GLU A 1 138 ? -1.438 5.773 -8.784 1.00 67.06 138 GLU A O 1
ATOM 1107 N N . GLU A 1 139 ? -1.504 7.686 -9.956 1.00 67.44 139 GLU A N 1
ATOM 1108 C CA . GLU A 1 139 ? -2.799 7.455 -10.610 1.00 67.44 139 GLU A CA 1
ATOM 1109 C C . GLU A 1 139 ? -2.765 6.201 -11.500 1.00 67.44 139 GLU A C 1
ATOM 1111 O O . GLU A 1 139 ? -3.646 5.333 -11.449 1.00 67.44 139 GLU A O 1
ATOM 1116 N N . PHE A 1 140 ? -1.691 6.034 -12.269 1.00 68.69 140 PHE A N 1
ATOM 1117 C CA . PHE A 1 140 ? -1.488 4.855 -13.097 1.00 68.69 140 PHE A CA 1
ATOM 1118 C C . PHE A 1 140 ? -1.331 3.571 -12.275 1.00 68.69 140 PHE A C 1
ATOM 1120 O O . PHE A 1 140 ? -1.948 2.545 -12.574 1.00 68.69 140 PHE A O 1
ATOM 1127 N N . ARG A 1 141 ? -0.533 3.609 -11.201 1.00 66.25 141 ARG A N 1
ATOM 1128 C CA . ARG A 1 141 ? -0.402 2.476 -10.275 1.00 66.25 141 ARG A CA 1
ATOM 1129 C C . ARG A 1 141 ? -1.738 2.151 -9.621 1.00 66.25 141 ARG A C 1
ATOM 1131 O O . ARG A 1 141 ? -2.033 0.976 -9.419 1.00 66.25 141 ARG A O 1
ATOM 1138 N N . CYS A 1 142 ? -2.546 3.150 -9.272 1.00 65.75 142 CYS A N 1
ATOM 1139 C CA . CYS A 1 142 ? -3.884 2.947 -8.716 1.00 65.75 142 CYS A CA 1
ATOM 1140 C C . CYS A 1 142 ? -4.842 2.286 -9.718 1.00 65.75 142 CYS A C 1
ATOM 1142 O O . CYS A 1 142 ? -5.546 1.364 -9.326 1.00 65.75 142 CYS A O 1
ATOM 1144 N N . SER A 1 143 ? -4.810 2.671 -10.997 1.00 64.94 143 SER A N 1
ATOM 1145 C CA . SER A 1 143 ? -5.736 2.161 -12.024 1.00 64.94 143 SER A CA 1
ATOM 1146 C C . SER A 1 143 ? -5.400 0.777 -12.596 1.00 64.94 143 SER A C 1
ATOM 1148 O O . SER A 1 143 ? -6.283 0.114 -13.132 1.00 64.94 143 SER A O 1
ATOM 1150 N N . GLN A 1 144 ? -4.144 0.326 -12.518 1.00 63.38 144 GLN A N 1
ATOM 1151 C CA . GLN A 1 144 ? -3.689 -0.890 -13.216 1.00 63.38 144 GLN A CA 1
ATOM 1152 C C . GLN A 1 144 ? -3.573 -2.141 -12.335 1.00 63.38 144 GLN A C 1
ATOM 1154 O O . GLN A 1 144 ? -3.425 -3.241 -12.862 1.00 63.38 144 GLN A O 1
ATOM 1159 N N . ILE A 1 145 ? -3.553 -1.997 -11.009 1.00 66.94 145 ILE A N 1
ATOM 1160 C CA . ILE A 1 145 ? -3.236 -3.101 -10.094 1.00 66.94 145 ILE A CA 1
ATOM 1161 C C . ILE A 1 145 ? -4.326 -3.173 -9.034 1.00 66.94 145 ILE A C 1
ATOM 1163 O O . ILE A 1 145 ? -4.446 -2.268 -8.225 1.00 66.94 145 ILE A O 1
ATOM 1167 N N . ASP A 1 146 ? -5.089 -4.250 -8.939 1.00 75.56 146 ASP A N 1
ATOM 1168 C CA . ASP A 1 146 ? -5.954 -4.393 -7.766 1.00 75.56 146 ASP A CA 1
ATOM 1169 C C . ASP A 1 146 ? -5.094 -4.532 -6.508 1.00 75.56 146 ASP A C 1
ATOM 1171 O O . ASP A 1 146 ? -4.064 -5.212 -6.514 1.00 75.56 146 ASP A O 1
ATOM 1175 N N . ILE A 1 147 ? -5.489 -3.879 -5.414 1.00 80.06 147 ILE A N 1
ATOM 1176 C CA . ILE A 1 147 ? -4.819 -4.084 -4.129 1.00 80.06 147 ILE A CA 1
ATOM 1177 C C . ILE A 1 147 ? -4.986 -5.561 -3.751 1.00 80.06 147 ILE A C 1
ATOM 1179 O O . ILE A 1 147 ? -6.103 -6.045 -3.566 1.00 80.06 147 ILE A O 1
ATOM 1183 N N . GLN A 1 148 ? -3.868 -6.285 -3.669 1.00 82.06 148 GLN A N 1
ATOM 1184 C CA . GLN A 1 148 ? -3.846 -7.689 -3.277 1.00 82.06 148 GLN A CA 1
ATOM 1185 C C . GLN A 1 148 ? -3.402 -7.788 -1.817 1.00 82.06 148 GLN A C 1
ATOM 1187 O O . GLN A 1 148 ? -2.226 -7.555 -1.542 1.00 82.06 148 GLN A O 1
ATOM 1192 N N . PRO A 1 149 ? -4.308 -8.136 -0.889 1.00 86.00 149 PRO A N 1
ATOM 1193 C CA . PRO A 1 149 ? -3.970 -8.247 0.519 1.00 86.00 149 PRO A CA 1
ATOM 1194 C C . PRO A 1 149 ? -3.039 -9.436 0.757 1.00 86.00 149 PRO A C 1
ATOM 1196 O O . PRO A 1 149 ? -3.249 -10.514 0.183 1.00 86.00 149 PRO A O 1
ATOM 1199 N N . TYR A 1 150 ? -2.080 -9.285 1.671 1.00 85.56 150 TYR A N 1
ATOM 1200 C CA . TYR A 1 150 ? -1.183 -10.379 2.058 1.00 85.56 150 TYR A CA 1
ATOM 1201 C C . TYR A 1 150 ? -1.979 -11.596 2.565 1.00 85.56 150 TYR A C 1
ATOM 1203 O O . TYR A 1 150 ? -1.754 -12.736 2.155 1.00 85.56 150 TYR A O 1
ATOM 1211 N N . MET A 1 151 ? -2.997 -11.346 3.398 1.00 86.31 151 MET A N 1
ATOM 1212 C CA . MET A 1 151 ? -3.956 -12.355 3.853 1.00 86.31 151 MET A CA 1
ATOM 1213 C C . MET A 1 151 ? -5.298 -12.220 3.133 1.00 86.31 151 MET A C 1
ATOM 1215 O O . MET A 1 151 ? -6.229 -11.569 3.610 1.00 86.31 151 MET A O 1
ATOM 1219 N N . LYS A 1 152 ? -5.427 -12.931 2.006 1.00 87.56 152 LYS A N 1
ATOM 1220 C CA . LYS A 1 152 ? -6.604 -12.900 1.114 1.00 87.56 152 LYS A CA 1
ATOM 1221 C C . LYS A 1 152 ? -7.949 -13.164 1.778 1.00 87.56 152 LYS A C 1
ATOM 1223 O O . LYS A 1 152 ? -8.961 -12.705 1.264 1.00 87.56 152 LYS A O 1
ATOM 1228 N N . ASN A 1 153 ? -7.984 -13.883 2.898 1.00 88.94 153 ASN A N 1
ATOM 1229 C CA . ASN A 1 153 ? -9.225 -14.240 3.588 1.00 88.94 153 ASN A CA 1
ATOM 1230 C C . ASN A 1 153 ? -9.539 -13.361 4.807 1.00 88.94 153 ASN A C 1
ATOM 1232 O O . ASN A 1 153 ? -10.570 -13.574 5.437 1.00 88.94 153 ASN A O 1
ATOM 1236 N N . CYS A 1 154 ? -8.707 -12.365 5.125 1.00 91.31 154 CYS A N 1
ATOM 1237 C CA . CYS A 1 154 ? -8.946 -11.475 6.257 1.00 91.31 154 CYS A CA 1
ATOM 1238 C C . CYS A 1 154 ? -10.077 -10.468 5.948 1.00 91.31 154 CYS A C 1
ATOM 1240 O O . CYS A 1 154 ? -9.945 -9.702 4.988 1.00 91.31 154 CYS A O 1
ATOM 1242 N N . PRO A 1 155 ? -11.171 -10.422 6.737 1.00 92.69 155 PRO A N 1
ATOM 1243 C CA . PRO A 1 155 ? -12.265 -9.479 6.496 1.00 92.69 155 PRO A CA 1
ATOM 1244 C C . PRO A 1 155 ? -11.839 -8.015 6.669 1.00 92.69 155 PRO A C 1
ATOM 1246 O O . PRO A 1 155 ? -12.206 -7.190 5.838 1.00 92.69 155 PRO A O 1
ATOM 1249 N N . ILE A 1 156 ? -10.989 -7.721 7.661 1.00 93.75 156 ILE A N 1
ATOM 1250 C CA . ILE A 1 156 ? -10.424 -6.384 7.898 1.00 93.75 156 ILE A CA 1
ATOM 1251 C C . ILE A 1 156 ? -9.670 -5.883 6.660 1.00 93.75 156 ILE A C 1
ATOM 1253 O O . ILE A 1 156 ? -9.986 -4.813 6.149 1.00 93.75 156 ILE A O 1
ATOM 1257 N N . LEU A 1 157 ? -8.734 -6.674 6.119 1.00 93.69 157 LEU A N 1
ATOM 1258 C CA . LEU A 1 157 ? -7.987 -6.280 4.917 1.00 93.69 157 LEU A CA 1
ATOM 1259 C C . LEU A 1 157 ? -8.924 -6.088 3.713 1.00 93.69 157 LEU A C 1
ATOM 1261 O O . LEU A 1 157 ? -8.822 -5.087 3.008 1.00 93.69 157 LEU A O 1
ATOM 1265 N N . LYS A 1 158 ? -9.896 -6.992 3.510 1.00 92.50 158 LYS A N 1
ATOM 1266 C CA . LYS A 1 158 ? -10.903 -6.862 2.438 1.00 92.50 158 LYS A CA 1
ATOM 1267 C C . LYS A 1 158 ? -11.750 -5.601 2.563 1.00 92.50 158 LYS A C 1
ATOM 1269 O O . LYS A 1 158 ? -12.140 -5.031 1.546 1.00 92.50 158 LYS A O 1
ATOM 1274 N N . GLN A 1 159 ? -12.094 -5.211 3.786 1.00 92.56 159 GLN A N 1
ATOM 1275 C CA . GLN A 1 159 ? -12.841 -3.992 4.046 1.00 92.56 159 GLN A CA 1
ATOM 1276 C C . GLN A 1 159 ? -11.976 -2.776 3.714 1.00 92.56 159 GLN A C 1
ATOM 1278 O O . GLN A 1 159 ? -12.411 -1.944 2.926 1.00 92.56 159 GLN A O 1
ATOM 1283 N N . SER A 1 160 ? -10.745 -2.717 4.224 1.00 90.44 160 SER A N 1
ATOM 1284 C CA . SER A 1 160 ? -9.830 -1.588 4.025 1.00 90.44 160 SER A CA 1
ATOM 1285 C C . SER A 1 160 ? -9.525 -1.297 2.555 1.00 90.44 160 SER A C 1
ATOM 1287 O O . SER A 1 160 ? -9.464 -0.132 2.182 1.00 90.44 160 SER A O 1
ATOM 1289 N N . ILE A 1 161 ? -9.421 -2.320 1.697 1.00 89.50 161 ILE A N 1
ATOM 1290 C CA . ILE A 1 161 ? -9.213 -2.150 0.241 1.00 89.50 161 ILE A CA 1
ATOM 1291 C C . ILE A 1 161 ? -10.287 -1.267 -0.407 1.00 89.50 161 ILE A C 1
ATOM 1293 O O . ILE A 1 161 ? -10.014 -0.579 -1.384 1.00 89.50 161 ILE A O 1
ATOM 1297 N N . LYS A 1 162 ? -11.517 -1.296 0.115 1.00 88.19 162 LYS A N 1
ATOM 1298 C CA . LYS A 1 162 ? -12.646 -0.558 -0.463 1.00 88.19 162 LYS A CA 1
ATOM 1299 C C . LYS A 1 162 ? -12.659 0.922 -0.095 1.00 88.19 162 LYS A C 1
ATOM 1301 O O . LYS A 1 162 ? -13.364 1.678 -0.750 1.00 88.19 162 LYS A O 1
ATOM 1306 N N . PHE A 1 163 ? -11.955 1.300 0.969 1.00 86.88 163 PHE A N 1
ATOM 1307 C CA . PHE A 1 163 ? -11.985 2.656 1.518 1.00 86.88 163 PHE A CA 1
ATOM 1308 C C . PHE A 1 163 ? -10.643 3.365 1.367 1.00 86.88 163 PHE A C 1
ATOM 1310 O O . PHE A 1 163 ? -10.608 4.564 1.144 1.00 86.88 163 PHE A O 1
ATOM 1317 N N . TYR A 1 164 ? -9.529 2.643 1.462 1.00 85.88 164 TYR A N 1
ATOM 1318 C CA . TYR A 1 164 ? -8.211 3.257 1.432 1.00 85.88 164 TYR A CA 1
ATOM 1319 C C . TYR A 1 164 ? -7.650 3.354 0.017 1.00 85.88 164 TYR A C 1
ATOM 1321 O O . TYR A 1 164 ? -7.679 2.394 -0.755 1.00 85.88 164 TYR A O 1
ATOM 1329 N N . SER A 1 165 ? -7.033 4.501 -0.281 1.00 82.94 165 SER A N 1
ATOM 1330 C CA . SER A 1 165 ? -6.133 4.632 -1.428 1.00 82.94 165 SER A CA 1
ATOM 1331 C C . SER A 1 165 ? -4.986 3.623 -1.319 1.00 82.94 165 SER A C 1
ATOM 1333 O O . SER A 1 165 ? -4.652 3.164 -0.226 1.00 82.94 165 SER A O 1
ATOM 1335 N N . ARG A 1 166 ? -4.318 3.295 -2.433 1.00 81.38 166 ARG A N 1
ATOM 1336 C CA . ARG A 1 166 ? -3.202 2.330 -2.427 1.00 81.38 166 ARG A CA 1
ATOM 1337 C C . ARG A 1 166 ? -2.143 2.661 -1.374 1.00 81.38 166 ARG A C 1
ATOM 1339 O O . ARG A 1 166 ? -1.699 1.767 -0.659 1.00 81.38 166 ARG A O 1
ATOM 1346 N N . LYS A 1 167 ? -1.726 3.927 -1.306 1.00 82.00 167 LYS A N 1
ATOM 1347 C CA . LYS A 1 167 ? -0.675 4.382 -0.391 1.00 82.00 167 LYS A CA 1
ATOM 1348 C C . LYS A 1 167 ? -1.126 4.287 1.067 1.00 82.00 167 LYS A C 1
ATOM 1350 O O . LYS A 1 167 ? -0.383 3.797 1.914 1.00 82.00 167 LYS A O 1
ATOM 1355 N N . LEU A 1 168 ? -2.369 4.675 1.349 1.00 85.00 168 LEU A N 1
ATOM 1356 C CA . LEU A 1 168 ? -2.935 4.548 2.689 1.00 85.00 168 LEU A CA 1
ATOM 1357 C C . LEU A 1 168 ? -3.101 3.074 3.089 1.00 85.00 168 LEU A C 1
ATOM 1359 O O . LEU A 1 168 ? -2.756 2.698 4.207 1.00 85.00 168 LEU A O 1
ATOM 1363 N N . TYR A 1 169 ? -3.541 2.227 2.154 1.00 89.50 169 TYR A N 1
ATOM 1364 C CA . TYR A 1 169 ? -3.647 0.788 2.359 1.00 89.50 169 TYR A CA 1
ATOM 1365 C C . TYR A 1 169 ? -2.286 0.156 2.650 1.00 89.50 169 TYR A C 1
ATOM 1367 O O . TYR A 1 169 ? -2.217 -0.687 3.533 1.00 89.50 169 TYR A O 1
ATOM 1375 N N . SER A 1 170 ? -1.201 0.560 1.977 1.00 87.69 170 SER A N 1
ATOM 1376 C CA . SER A 1 170 ? 0.125 0.001 2.278 1.00 87.69 170 SER A CA 1
ATOM 1377 C C . SER A 1 170 ? 0.579 0.295 3.708 1.00 87.69 170 SER A C 1
ATOM 1379 O O . SER A 1 170 ? 1.060 -0.612 4.378 1.00 87.69 170 SER A O 1
ATOM 1381 N N . PHE A 1 171 ? 0.352 1.515 4.213 1.00 88.94 171 PHE A N 1
ATOM 1382 C CA . PHE A 1 171 ? 0.643 1.833 5.615 1.00 88.94 171 PHE A CA 1
ATOM 1383 C C . PHE A 1 171 ? -0.267 1.063 6.573 1.00 88.94 171 PHE A C 1
ATOM 1385 O O . PHE A 1 171 ? 0.168 0.593 7.619 1.00 88.94 171 PHE A O 1
ATOM 1392 N N . PHE A 1 172 ? -1.541 0.918 6.212 1.00 92.56 172 PHE A N 1
ATOM 1393 C CA . PHE A 1 172 ? -2.483 0.138 6.998 1.00 92.56 172 PHE A CA 1
ATOM 1394 C C . PHE A 1 172 ? -2.114 -1.352 7.055 1.00 92.56 172 PHE A C 1
ATOM 1396 O O . PHE A 1 172 ? -2.197 -1.955 8.119 1.00 92.56 172 PHE A O 1
ATOM 1403 N N . GLU A 1 173 ? -1.718 -1.954 5.934 1.00 93.56 173 GLU A N 1
ATOM 1404 C CA . GLU A 1 173 ? -1.334 -3.364 5.857 1.00 93.56 173 GLU A CA 1
ATOM 1405 C C . GLU A 1 173 ? -0.058 -3.638 6.657 1.00 93.56 173 GLU A C 1
ATOM 1407 O O . GLU A 1 173 ? 0.018 -4.656 7.338 1.00 93.56 173 GLU A O 1
ATOM 1412 N N . GLU A 1 174 ? 0.901 -2.712 6.656 1.00 91.50 174 GLU A N 1
ATOM 1413 C CA . GLU A 1 174 ? 2.086 -2.779 7.514 1.00 91.50 174 GLU A CA 1
ATOM 1414 C C . GLU A 1 174 ? 1.707 -2.767 9.004 1.00 91.50 174 GLU A C 1
ATOM 1416 O O . GLU A 1 174 ? 2.098 -3.664 9.754 1.00 91.50 174 GLU A O 1
ATOM 1421 N N . GLU A 1 175 ? 0.859 -1.824 9.426 1.00 91.56 175 GLU A N 1
ATOM 1422 C CA . GLU A 1 175 ? 0.333 -1.783 10.796 1.00 91.56 175 GLU A CA 1
ATOM 1423 C C . GLU A 1 175 ? -0.451 -3.059 11.147 1.00 91.56 175 GLU A C 1
ATOM 1425 O O . GLU A 1 175 ? -0.349 -3.579 12.259 1.00 91.56 175 GLU A O 1
ATOM 1430 N N . PHE A 1 176 ? -1.224 -3.593 10.200 1.00 94.06 176 PHE A N 1
ATOM 1431 C CA . PHE A 1 176 ? -1.969 -4.834 10.386 1.00 94.06 176 PHE A CA 1
ATOM 1432 C C . PHE A 1 176 ? -1.040 -6.042 10.522 1.00 94.06 176 PHE A C 1
ATOM 1434 O O . PHE A 1 176 ? -1.352 -6.968 11.253 1.00 94.06 176 PHE A O 1
ATOM 1441 N N . LEU A 1 177 ? 0.105 -6.079 9.845 1.00 92.00 177 LEU A N 1
ATOM 1442 C CA . LEU A 1 177 ? 1.067 -7.170 10.015 1.00 92.00 177 LEU A CA 1
ATOM 1443 C C . LEU A 1 177 ? 1.802 -7.067 11.357 1.00 92.00 177 LEU A C 1
ATOM 1445 O O . LEU A 1 177 ? 2.034 -8.089 12.003 1.00 92.00 177 LEU A O 1
ATOM 1449 N N . HIS A 1 178 ? 2.105 -5.846 11.803 1.00 89.00 178 HIS A N 1
ATOM 1450 C CA . HIS A 1 178 ? 2.738 -5.587 13.097 1.00 89.00 178 HIS A CA 1
ATOM 1451 C C . HIS A 1 178 ? 1.883 -6.026 14.294 1.00 89.00 178 HIS A C 1
ATOM 1453 O O . HIS A 1 178 ? 2.434 -6.392 15.327 1.00 89.00 178 HIS A O 1
ATOM 1459 N N . GLU A 1 179 ? 0.550 -6.040 14.182 1.00 87.88 179 GLU A N 1
ATOM 1460 C CA . GLU A 1 179 ? -0.312 -6.492 15.287 1.00 87.88 179 GLU A CA 1
ATOM 1461 C C . GLU A 1 179 ? -0.168 -7.996 15.588 1.00 87.88 179 GLU A C 1
ATOM 1463 O O . GLU A 1 179 ? -0.403 -8.429 16.713 1.00 87.88 179 GLU A O 1
ATOM 1468 N N . LEU A 1 180 ? 0.244 -8.805 14.606 1.00 86.06 180 LEU A N 1
ATOM 1469 C CA . LEU A 1 180 ? 0.184 -10.271 14.676 1.00 86.06 180 LEU A CA 1
ATOM 1470 C C . LEU A 1 180 ? 1.222 -10.892 15.617 1.00 86.06 180 LEU A C 1
ATOM 1472 O O . LEU A 1 180 ? 1.110 -12.072 15.955 1.00 86.06 180 LEU A O 1
ATOM 1476 N N . GLY A 1 181 ? 2.242 -10.134 16.020 1.00 81.81 181 GLY A N 1
ATOM 1477 C CA . GLY A 1 181 ? 3.345 -10.623 16.839 1.00 81.81 181 GLY A CA 1
ATOM 1478 C C . GLY A 1 181 ? 4.023 -9.508 17.626 1.00 81.81 181 GLY A C 1
ATOM 1479 O O . GLY A 1 181 ? 3.744 -8.334 17.431 1.00 81.81 181 GLY A O 1
ATOM 1480 N N . GLY A 1 182 ? 4.898 -9.877 18.562 1.00 82.00 182 GLY A N 1
ATOM 1481 C CA . GLY A 1 182 ? 5.711 -8.908 19.308 1.00 82.00 182 GLY A CA 1
ATOM 1482 C C . GLY A 1 182 ? 4.971 -8.101 20.380 1.00 82.00 182 GLY A C 1
ATOM 1483 O O . GLY A 1 182 ? 5.610 -7.295 21.047 1.00 82.00 182 GLY A O 1
ATOM 1484 N N . LEU A 1 183 ? 3.670 -8.336 20.604 1.00 87.06 183 LEU A N 1
ATOM 1485 C CA . LEU A 1 183 ? 2.842 -7.560 21.537 1.00 87.06 183 LEU A CA 1
ATOM 1486 C C . LEU A 1 183 ? 2.174 -8.434 22.602 1.00 87.06 183 LEU A C 1
ATOM 1488 O O . LEU A 1 183 ? 1.424 -9.365 22.288 1.00 87.06 183 LEU A O 1
ATOM 1492 N N . ASN A 1 184 ? 2.380 -8.074 23.866 1.00 86.69 184 ASN A N 1
ATOM 1493 C CA . ASN A 1 184 ? 1.644 -8.604 25.006 1.00 86.69 184 ASN A CA 1
ATOM 1494 C C . ASN A 1 184 ? 0.430 -7.716 25.320 1.00 86.69 184 ASN A C 1
ATOM 1496 O O . ASN A 1 184 ? 0.545 -6.489 25.296 1.00 86.69 184 ASN A O 1
ATOM 1500 N N . ILE A 1 185 ? -0.716 -8.328 25.640 1.00 88.50 185 ILE A N 1
ATOM 1501 C CA . ILE A 1 185 ? -1.930 -7.620 26.069 1.00 88.50 185 ILE A CA 1
ATOM 1502 C C . ILE A 1 185 ? -2.258 -8.001 27.512 1.00 88.50 185 ILE A C 1
ATOM 1504 O O . ILE A 1 185 ? -2.528 -9.161 27.816 1.00 88.50 185 ILE A O 1
ATOM 1508 N N . GLU A 1 186 ? -2.361 -6.995 28.369 1.00 86.44 186 GLU A N 1
ATOM 1509 C CA . GLU A 1 186 ? -2.960 -7.082 29.700 1.00 86.44 186 GLU A CA 1
ATOM 1510 C C . GLU A 1 186 ? -4.276 -6.279 29.704 1.00 86.44 186 GLU A C 1
ATOM 1512 O O . GLU A 1 186 ? -4.409 -5.283 28.995 1.00 86.44 186 GLU A O 1
ATOM 1517 N N . HIS A 1 187 ? -5.280 -6.683 30.481 1.00 82.25 187 HIS A N 1
ATOM 1518 C CA . HIS A 1 187 ? -6.552 -5.955 30.597 1.00 82.25 187 HIS A CA 1
ATOM 1519 C C . HIS A 1 187 ? -6.950 -5.796 32.063 1.00 82.25 187 HIS A C 1
ATOM 1521 O O . HIS A 1 187 ? -6.565 -6.606 32.908 1.00 82.25 187 HIS A O 1
ATOM 1527 N N . SER A 1 188 ? -7.727 -4.756 32.383 1.00 76.38 188 SER A N 1
ATOM 1528 C CA . SER A 1 188 ? -8.309 -4.641 33.721 1.00 76.38 188 SER A CA 1
ATOM 1529 C C . SER A 1 188 ? -9.415 -5.686 33.903 1.00 76.38 188 SER A C 1
ATOM 1531 O O . SER A 1 188 ? -10.330 -5.794 33.087 1.00 76.38 188 SER A O 1
ATOM 1533 N N . SER A 1 189 ? -9.326 -6.452 34.991 1.00 62.16 189 SER A N 1
ATOM 1534 C CA . SER A 1 189 ? -10.113 -7.662 35.274 1.00 62.16 189 SER A CA 1
ATOM 1535 C C . SER A 1 189 ? -11.631 -7.472 35.396 1.00 62.16 189 SER A C 1
ATOM 1537 O O . SER A 1 189 ? -12.341 -8.461 35.541 1.00 62.16 189 SER A O 1
ATOM 1539 N N . SER A 1 190 ? -12.152 -6.242 35.342 1.00 65.62 190 SER A N 1
ATOM 1540 C CA . SER A 1 190 ? -13.578 -5.976 35.553 1.00 65.62 190 SER A CA 1
ATOM 1541 C C . SER A 1 190 ? -14.387 -5.725 34.279 1.00 65.62 190 SER A C 1
ATOM 1543 O O . SER A 1 190 ? -15.480 -6.270 34.183 1.00 65.62 190 SER A O 1
ATOM 1545 N N . ASN A 1 191 ? -13.900 -4.948 33.297 1.00 67.56 191 ASN A N 1
ATOM 1546 C CA . ASN A 1 191 ? -14.798 -4.408 32.257 1.00 67.56 191 ASN A CA 1
ATOM 1547 C C . ASN A 1 191 ? -14.319 -4.516 30.791 1.00 67.56 191 ASN A C 1
ATOM 1549 O O . ASN A 1 191 ? -15.046 -4.054 29.919 1.00 67.56 191 ASN A O 1
ATOM 1553 N N . PHE A 1 192 ? -13.136 -5.066 30.469 1.00 75.62 192 PHE A N 1
ATOM 1554 C CA . PHE A 1 192 ? -12.593 -5.086 29.083 1.00 75.62 192 PHE A CA 1
ATOM 1555 C C . PHE A 1 192 ? -12.628 -3.719 28.353 1.00 75.62 192 PHE A C 1
ATOM 1557 O O . PHE A 1 192 ? -12.625 -3.648 27.129 1.00 75.62 192 PHE A O 1
ATOM 1564 N N . LEU A 1 193 ? -12.660 -2.609 29.098 1.00 85.00 193 LEU A N 1
ATOM 1565 C CA . LEU A 1 193 ? -12.695 -1.252 28.536 1.00 85.00 193 LEU A CA 1
ATOM 1566 C C . LEU A 1 193 ? -11.296 -0.677 28.339 1.00 85.00 193 LEU A C 1
ATOM 1568 O O . LEU A 1 193 ? -11.130 0.305 27.621 1.00 85.00 193 LEU A O 1
ATOM 1572 N N . ARG A 1 194 ? -10.291 -1.234 29.019 1.00 89.81 194 ARG A N 1
ATOM 1573 C CA . ARG A 1 194 ? -8.934 -0.698 29.038 1.00 89.81 194 ARG A CA 1
ATOM 1574 C C . ARG A 1 194 ? -7.922 -1.829 28.943 1.00 89.81 194 ARG A C 1
ATOM 1576 O O . ARG A 1 194 ? -7.902 -2.727 29.786 1.00 89.81 194 ARG A O 1
ATOM 1583 N N . PHE A 1 195 ? -7.089 -1.742 27.916 1.00 91.31 195 PHE A N 1
ATOM 1584 C CA . PHE A 1 195 ? -6.040 -2.692 27.587 1.00 91.31 195 PHE A CA 1
ATOM 1585 C C . PHE A 1 195 ? -4.686 -2.001 27.687 1.00 91.31 195 PHE A C 1
ATOM 1587 O O . PHE A 1 195 ? -4.529 -0.859 27.252 1.00 91.31 195 PHE A O 1
ATOM 1594 N N . PHE A 1 196 ? -3.718 -2.706 28.254 1.00 90.62 196 PHE A N 1
ATOM 1595 C CA . PHE A 1 196 ? -2.325 -2.305 28.342 1.00 90.62 196 PHE A CA 1
ATOM 1596 C C . PHE A 1 196 ? -1.531 -3.171 27.374 1.00 90.62 196 PHE A C 1
ATOM 1598 O O . PHE A 1 196 ? -1.583 -4.398 27.449 1.00 90.62 196 PHE A O 1
ATOM 1605 N N . ILE A 1 197 ? -0.827 -2.529 26.451 1.00 90.50 197 ILE A N 1
ATOM 1606 C CA . ILE A 1 197 ? -0.066 -3.196 25.402 1.00 90.50 197 ILE A CA 1
ATOM 1607 C C . ILE A 1 197 ? 1.408 -2.906 25.622 1.00 90.50 197 ILE A C 1
ATOM 1609 O O . ILE A 1 197 ? 1.788 -1.756 25.850 1.00 90.50 197 ILE A O 1
ATOM 1613 N N . LYS A 1 198 ? 2.222 -3.957 25.561 1.00 88.56 198 LYS A N 1
ATOM 1614 C CA . LYS A 1 198 ? 3.675 -3.887 25.735 1.00 88.56 198 LYS A CA 1
ATOM 1615 C C . LYS A 1 198 ? 4.359 -4.683 24.640 1.00 88.56 198 LYS A C 1
ATOM 1617 O O . LYS A 1 198 ? 3.828 -5.709 24.219 1.00 88.56 198 LYS A O 1
ATOM 1622 N N . ASN A 1 199 ? 5.550 -4.260 24.237 1.00 85.56 199 ASN A N 1
ATOM 1623 C CA . ASN A 1 199 ? 6.397 -5.103 23.403 1.00 85.56 199 ASN A CA 1
ATOM 1624 C C . ASN A 1 199 ? 6.900 -6.309 24.209 1.00 85.56 199 ASN A C 1
ATOM 1626 O O . ASN A 1 199 ? 7.201 -6.188 25.395 1.00 85.56 199 ASN A O 1
ATOM 1630 N N . ILE A 1 200 ? 6.962 -7.472 23.562 1.00 80.00 200 ILE A N 1
ATOM 1631 C CA . ILE A 1 200 ? 7.490 -8.713 24.154 1.00 80.00 200 ILE A CA 1
ATOM 1632 C C . ILE A 1 200 ? 9.008 -8.615 24.340 1.00 80.00 200 ILE A C 1
ATOM 1634 O O . ILE A 1 200 ? 9.563 -9.184 25.282 1.00 80.00 200 ILE A O 1
ATOM 1638 N N . ASP A 1 201 ? 9.673 -7.869 23.460 1.00 74.81 201 ASP A N 1
ATOM 1639 C CA . ASP A 1 201 ? 11.104 -7.635 23.530 1.00 74.81 201 ASP A CA 1
ATOM 1640 C C . ASP A 1 201 ? 11.382 -6.729 24.737 1.00 74.81 201 ASP A C 1
ATOM 1642 O O . ASP A 1 201 ? 11.235 -5.508 24.662 1.00 74.81 201 ASP A O 1
ATOM 1646 N N . ASN A 1 202 ? 11.757 -7.348 25.863 1.00 58.50 202 ASN A N 1
ATOM 1647 C CA . ASN A 1 202 ? 12.139 -6.728 27.141 1.00 58.50 202 ASN A CA 1
ATOM 1648 C C . ASN A 1 202 ? 13.429 -5.879 27.033 1.00 58.50 202 ASN A C 1
ATOM 1650 O O . ASN A 1 202 ? 14.334 -5.979 27.863 1.00 58.50 202 ASN A O 1
ATOM 1654 N N . SER A 1 203 ? 13.551 -5.051 25.997 1.00 59.31 203 SER A N 1
ATOM 1655 C CA . SER A 1 203 ? 14.509 -3.954 25.977 1.00 59.31 203 SER A CA 1
ATOM 1656 C C . SER A 1 203 ? 14.055 -2.907 26.996 1.00 59.31 203 SER A C 1
ATOM 1658 O O . SER A 1 203 ? 12.863 -2.724 27.235 1.00 59.31 203 SER A O 1
ATOM 1660 N N . THR A 1 204 ? 15.021 -2.288 27.662 1.00 54.28 204 THR A N 1
ATOM 1661 C CA . THR A 1 204 ? 14.952 -1.578 28.953 1.00 54.28 204 THR A CA 1
ATOM 1662 C C . THR A 1 204 ? 14.027 -0.355 29.032 1.00 54.28 204 THR A C 1
ATOM 1664 O O . THR A 1 204 ? 14.086 0.384 30.009 1.00 54.28 204 THR A O 1
ATOM 1667 N N . ASP A 1 205 ? 13.168 -0.149 28.039 1.00 55.50 205 ASP A N 1
ATOM 1668 C CA . ASP A 1 205 ? 12.284 1.001 27.899 1.00 55.50 205 ASP A CA 1
ATOM 1669 C C . ASP A 1 205 ? 10.890 0.541 27.430 1.00 55.50 205 ASP A C 1
ATOM 1671 O O . ASP A 1 205 ? 10.395 0.934 26.373 1.00 55.50 205 ASP A O 1
ATOM 1675 N N . SER A 1 206 ? 10.263 -0.382 28.180 1.00 63.16 206 SER A N 1
ATOM 1676 C CA . SER A 1 206 ? 8.937 -0.910 27.829 1.00 63.16 206 SER A CA 1
ATOM 1677 C C . SER A 1 206 ? 7.873 0.177 28.019 1.00 63.16 206 SER A C 1
ATOM 1679 O O . SER A 1 206 ? 7.209 0.272 29.057 1.00 63.16 206 SER A O 1
ATOM 1681 N N . HIS A 1 207 ? 7.728 1.041 27.020 1.00 77.19 207 HIS A N 1
ATOM 1682 C CA . HIS A 1 207 ? 6.627 1.981 26.971 1.00 77.19 207 HIS A CA 1
ATOM 1683 C C . HIS A 1 207 ? 5.319 1.190 26.903 1.00 77.19 207 HIS A C 1
ATOM 1685 O O . HIS A 1 207 ? 5.131 0.343 26.031 1.00 77.19 207 HIS A O 1
ATOM 1691 N N . ASN A 1 208 ? 4.417 1.452 27.846 1.00 85.94 208 ASN A N 1
ATOM 1692 C CA . ASN A 1 208 ? 3.127 0.780 27.897 1.00 85.94 208 ASN A CA 1
ATOM 1693 C C . ASN A 1 208 ? 2.099 1.645 27.174 1.00 85.94 208 ASN A C 1
ATOM 1695 O O . ASN A 1 208 ? 1.762 2.736 27.641 1.00 85.94 208 ASN A O 1
ATOM 1699 N N . TRP A 1 209 ? 1.555 1.145 26.069 1.00 90.50 209 TRP A N 1
ATOM 1700 C CA . TRP A 1 209 ? 0.452 1.809 25.386 1.00 90.50 209 TRP A CA 1
ATOM 1701 C C . TRP A 1 209 ? -0.879 1.415 26.003 1.00 90.50 209 TRP A C 1
ATOM 1703 O O . TRP A 1 209 ? -1.081 0.280 26.433 1.00 90.50 209 TRP A O 1
ATOM 1713 N N . ILE A 1 210 ? -1.807 2.365 26.035 1.00 91.88 210 ILE A N 1
ATOM 1714 C CA . ILE A 1 210 ? -3.139 2.152 26.586 1.00 91.88 210 ILE A CA 1
ATOM 1715 C C . ILE A 1 210 ? -4.136 2.241 25.444 1.00 91.88 210 ILE A C 1
ATOM 1717 O O . ILE A 1 210 ? -4.194 3.258 24.751 1.00 91.88 210 ILE A O 1
ATOM 1721 N N . VAL A 1 211 ? -4.936 1.193 25.273 1.00 93.31 211 VAL A N 1
ATOM 1722 C CA . VAL A 1 211 ? -6.089 1.200 24.374 1.00 93.31 211 VAL A CA 1
ATOM 1723 C C . VAL A 1 211 ? -7.363 1.199 25.201 1.00 93.31 211 VAL A C 1
ATOM 1725 O O . VAL A 1 211 ? -7.578 0.327 26.041 1.00 93.31 211 VAL A O 1
ATOM 1728 N N . THR A 1 212 ? -8.204 2.198 24.971 1.00 91.69 212 THR A N 1
ATOM 1729 C CA . THR A 1 212 ? -9.503 2.364 25.619 1.00 91.69 212 THR A CA 1
ATOM 1730 C C . THR A 1 212 ? -10.621 2.129 24.623 1.00 91.69 212 THR A C 1
ATOM 1732 O O . THR A 1 212 ? -10.587 2.661 23.510 1.00 91.69 212 THR A O 1
ATOM 1735 N N . ILE A 1 213 ? -11.628 1.373 25.047 1.00 89.75 213 ILE A N 1
ATOM 1736 C CA . ILE A 1 213 ? -12.842 1.118 24.283 1.00 89.75 213 ILE A CA 1
ATOM 1737 C C . ILE A 1 213 ? -14.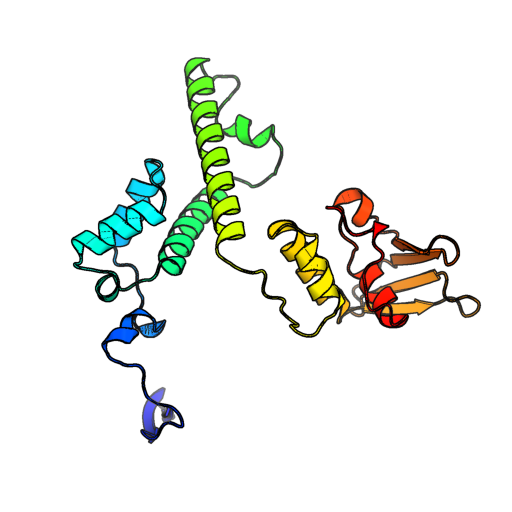010 1.770 24.995 1.00 89.75 213 ILE A C 1
ATOM 1739 O O . ILE A 1 213 ? -14.232 1.537 26.182 1.00 89.75 213 ILE A O 1
ATOM 1743 N N . ASN A 1 214 ? -14.780 2.557 24.255 1.00 85.44 214 ASN A N 1
ATOM 1744 C CA . ASN A 1 214 ? -16.084 3.018 24.696 1.00 85.44 214 ASN A CA 1
ATOM 1745 C C . ASN A 1 214 ? -17.148 2.124 24.055 1.00 85.44 214 ASN A C 1
ATOM 1747 O O . ASN A 1 214 ? -17.388 2.213 22.850 1.00 85.44 214 ASN A O 1
ATOM 1751 N N . SER A 1 215 ? -17.771 1.255 24.849 1.00 78.31 215 SER A N 1
ATOM 1752 C CA . SER A 1 215 ? -18.807 0.332 24.373 1.00 78.31 215 SER A CA 1
ATOM 1753 C C . SER A 1 215 ? -20.092 1.039 23.935 1.00 78.31 215 SER A C 1
ATOM 1755 O O . SER A 1 215 ? -20.771 0.539 23.044 1.00 78.31 215 SER A O 1
ATOM 1757 N N . LEU A 1 216 ? -20.413 2.203 24.512 1.00 76.56 216 LEU A N 1
ATOM 1758 C CA . LEU A 1 216 ? -21.612 2.975 24.167 1.00 76.56 216 LEU A CA 1
ATOM 1759 C C . LEU A 1 216 ? -21.466 3.650 22.804 1.00 76.56 216 LEU A C 1
ATOM 1761 O O . LEU A 1 216 ? -22.391 3.655 22.000 1.00 76.56 216 LEU A O 1
ATOM 1765 N N . GLU A 1 217 ? -20.288 4.208 22.536 1.00 77.25 217 GLU A N 1
ATOM 1766 C CA . GLU A 1 217 ? -20.024 4.893 21.273 1.00 77.25 217 GLU A CA 1
ATOM 1767 C C . GLU A 1 217 ? -19.472 3.949 20.203 1.00 77.25 217 GLU A C 1
ATOM 1769 O O . GLU A 1 217 ? -19.511 4.284 19.022 1.00 77.25 217 GLU A O 1
ATOM 1774 N N . GLY A 1 218 ? -18.914 2.795 20.577 1.00 75.75 218 GLY A N 1
ATOM 1775 C CA . GLY A 1 218 ? -18.140 1.935 19.682 1.00 75.75 218 GLY A CA 1
ATOM 1776 C C . GLY A 1 218 ? -16.857 2.622 19.206 1.00 75.75 218 GLY A C 1
ATOM 1777 O O . GLY A 1 218 ? -16.559 2.625 18.010 1.00 75.75 218 GLY A O 1
ATOM 1778 N N . THR A 1 219 ? -16.157 3.329 20.099 1.00 86.00 219 THR A N 1
ATOM 1779 C CA . THR A 1 219 ? -14.866 3.974 19.797 1.00 86.00 219 THR A CA 1
ATOM 1780 C C . THR A 1 219 ? -13.714 3.182 20.403 1.00 86.00 219 THR A C 1
ATOM 1782 O O . THR A 1 219 ? -13.818 2.649 21.504 1.00 86.00 219 THR A O 1
ATOM 1785 N N . ILE A 1 220 ? -12.615 3.103 19.659 1.00 91.12 220 ILE A N 1
ATOM 1786 C CA . ILE A 1 220 ? -11.337 2.524 20.061 1.00 91.12 220 ILE A CA 1
ATOM 1787 C C . ILE A 1 220 ? -10.304 3.645 19.967 1.00 91.12 220 ILE A C 1
ATOM 1789 O O . ILE A 1 220 ? -10.129 4.263 18.915 1.00 91.12 220 ILE A O 1
ATOM 1793 N N . GLN A 1 221 ? -9.642 3.943 21.077 1.00 91.44 221 GLN A N 1
ATOM 1794 C CA . GLN A 1 221 ? -8.630 4.992 21.156 1.00 91.44 221 GLN A CA 1
ATOM 1795 C C . GLN A 1 221 ? -7.350 4.418 21.743 1.00 91.44 221 GLN A C 1
ATOM 1797 O O . GLN A 1 221 ? -7.396 3.665 22.709 1.00 91.44 221 GLN A O 1
ATOM 1802 N N . CYS A 1 222 ? -6.213 4.783 21.162 1.00 92.75 222 CYS A N 1
ATOM 1803 C CA . CYS A 1 222 ? -4.893 4.420 21.661 1.00 92.75 222 CYS A CA 1
ATOM 1804 C C . CYS A 1 222 ? -4.166 5.677 22.134 1.00 92.75 222 CYS A C 1
ATOM 1806 O O . CYS A 1 222 ? -4.242 6.707 21.463 1.00 92.75 222 CYS A O 1
ATOM 1808 N N . SER A 1 223 ? -3.398 5.571 23.219 1.00 91.69 223 SER A N 1
ATOM 1809 C CA . SER A 1 223 ? -2.512 6.639 23.703 1.00 91.69 223 SER A CA 1
ATOM 1810 C C . SER A 1 223 ? -1.457 7.083 22.681 1.00 91.69 223 SER A C 1
ATOM 1812 O O . SER A 1 223 ? -0.905 8.165 22.818 1.00 91.69 223 SER A O 1
ATOM 1814 N N . TYR A 1 224 ? -1.190 6.273 21.651 1.00 87.31 224 TYR A N 1
ATOM 1815 C CA . TYR A 1 224 ? -0.307 6.626 20.537 1.00 87.31 224 TYR A CA 1
ATOM 1816 C C . TYR A 1 224 ? -0.944 7.611 19.535 1.00 87.31 224 TYR A C 1
ATOM 1818 O O . TYR A 1 224 ? -0.247 8.188 18.715 1.00 87.31 224 TYR A O 1
ATOM 1826 N N . GLU A 1 225 ? -2.270 7.786 19.561 1.00 86.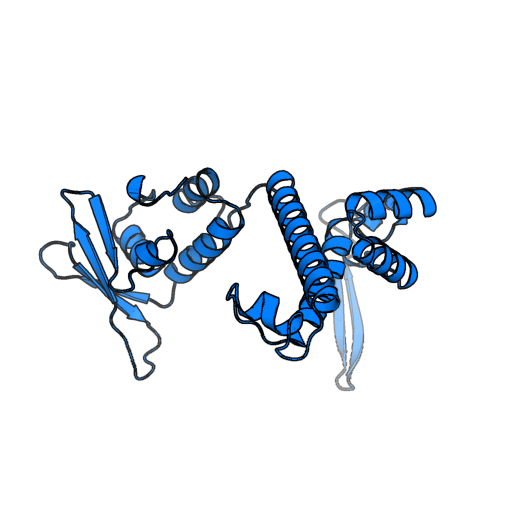31 225 GLU A N 1
ATOM 1827 C CA . GLU A 1 225 ? -3.026 8.750 18.742 1.00 86.31 225 GLU A CA 1
ATOM 1828 C C . GLU A 1 225 ? -2.785 8.712 17.214 1.00 86.31 225 GLU A C 1
ATOM 1830 O O . GLU A 1 225 ? -3.181 9.636 16.503 1.00 86.31 225 GLU A O 1
ATOM 1835 N N . LYS A 1 226 ? -2.242 7.609 16.673 1.00 85.75 226 LYS A N 1
ATOM 1836 C CA . LYS A 1 226 ? -1.934 7.459 15.234 1.00 85.75 226 LYS A CA 1
ATOM 1837 C C . LYS A 1 226 ? -3.113 7.786 14.321 1.00 85.75 226 LYS A C 1
ATOM 1839 O O . LYS A 1 226 ? -2.920 8.419 13.293 1.00 85.75 226 LYS A O 1
ATOM 1844 N N . PHE A 1 227 ? -4.337 7.428 14.712 1.00 86.38 227 PHE A N 1
ATOM 1845 C CA . PHE A 1 227 ? -5.526 7.746 13.919 1.00 86.38 227 PHE A CA 1
ATOM 1846 C C . PHE A 1 227 ? -5.752 9.258 13.775 1.00 86.38 227 PHE A C 1
ATOM 1848 O O . PHE A 1 227 ? -6.105 9.714 12.695 1.00 86.38 227 PHE A O 1
ATOM 1855 N N . LYS A 1 228 ? -5.493 10.055 14.821 1.00 84.00 228 LYS A N 1
ATOM 1856 C CA . LYS A 1 228 ? -5.606 11.520 14.738 1.00 84.00 228 LYS A CA 1
ATOM 1857 C C . LYS A 1 228 ? -4.528 12.126 13.836 1.00 84.00 228 LYS A C 1
ATOM 1859 O O . LYS A 1 228 ? -4.778 13.141 13.202 1.00 84.00 228 LYS A O 1
ATOM 1864 N N . MET A 1 229 ? -3.345 11.511 13.796 1.00 80.81 229 MET A N 1
ATOM 1865 C CA . MET A 1 229 ? -2.197 12.011 13.033 1.00 80.81 229 MET A CA 1
ATOM 1866 C C . MET A 1 229 ? -2.197 11.561 11.566 1.00 80.81 229 MET A C 1
ATOM 1868 O O . MET A 1 229 ? -1.835 12.337 10.692 1.00 80.81 229 MET A O 1
ATOM 1872 N N . MET A 1 230 ? -2.567 10.307 11.300 1.00 81.62 230 MET A N 1
ATOM 1873 C CA . MET A 1 230 ? -2.400 9.646 9.999 1.00 81.62 230 MET A CA 1
ATOM 1874 C C . MET A 1 230 ? -3.704 9.098 9.410 1.00 81.62 230 MET A C 1
ATOM 1876 O O . MET A 1 230 ? -3.688 8.549 8.314 1.00 81.62 230 MET A O 1
ATOM 1880 N N . GLY A 1 231 ? -4.826 9.180 10.129 1.00 84.62 231 GLY A N 1
ATOM 1881 C CA . GLY A 1 231 ? -6.114 8.675 9.645 1.00 84.62 231 GLY A CA 1
ATOM 1882 C C . GLY A 1 231 ? -6.242 7.148 9.594 1.00 84.62 231 GLY A C 1
ATOM 1883 O O . GLY A 1 231 ? -7.246 6.643 9.105 1.00 84.62 231 GLY A O 1
ATOM 1884 N N . ILE A 1 232 ? -5.263 6.402 10.118 1.00 90.00 232 ILE A N 1
ATOM 1885 C CA . ILE A 1 232 ? -5.281 4.933 10.199 1.00 90.00 232 ILE A CA 1
ATOM 1886 C C . ILE A 1 232 ? -5.197 4.462 11.650 1.00 90.00 232 ILE A C 1
ATOM 1888 O O . ILE A 1 232 ? -4.511 5.061 12.484 1.00 90.00 232 ILE A O 1
ATOM 1892 N N . LEU A 1 233 ? -5.909 3.381 11.972 1.00 91.62 233 LEU A N 1
ATOM 1893 C CA . LEU A 1 233 ? -5.770 2.723 13.270 1.00 91.62 233 LEU A CA 1
ATOM 1894 C C . LEU A 1 233 ? -4.356 2.153 13.405 1.00 91.62 233 LEU A C 1
ATOM 1896 O O . LEU A 1 233 ? -3.828 1.570 12.464 1.00 91.62 233 LEU A O 1
ATOM 1900 N N . CYS A 1 234 ? -3.754 2.311 14.582 1.00 92.81 234 CYS A N 1
ATOM 1901 C CA . CYS A 1 234 ? -2.459 1.707 14.868 1.00 92.81 234 CYS A CA 1
ATOM 1902 C C . CYS A 1 234 ? -2.577 0.205 15.138 1.00 92.81 234 CYS A C 1
ATOM 1904 O O . CYS A 1 234 ? -3.637 -0.292 15.541 1.00 92.81 234 CYS A O 1
ATOM 1906 N N . TYR A 1 235 ? -1.451 -0.493 15.021 1.00 92.69 235 TYR A N 1
ATOM 1907 C CA . TYR A 1 235 ? -1.325 -1.909 15.356 1.00 92.69 235 TYR A CA 1
ATOM 1908 C C . TYR A 1 235 ? -1.795 -2.227 16.789 1.00 92.69 235 TYR A C 1
ATOM 1910 O O . TYR A 1 235 ? -2.373 -3.283 17.025 1.00 92.69 235 TYR A O 1
ATOM 1918 N N . HIS A 1 236 ? -1.667 -1.290 17.740 1.00 92.94 236 HIS A N 1
ATOM 1919 C CA . HIS A 1 236 ? -2.215 -1.416 19.097 1.00 92.94 236 HIS A CA 1
ATOM 1920 C C . HIS A 1 236 ? -3.740 -1.601 19.117 1.00 92.94 236 HIS A C 1
ATOM 1922 O O . HIS A 1 236 ? -4.262 -2.486 19.797 1.00 92.94 236 HIS A O 1
ATOM 1928 N N . CYS A 1 237 ? -4.465 -0.759 18.373 1.00 93.38 237 CYS A N 1
ATOM 1929 C CA . CYS A 1 237 ? -5.919 -0.856 18.268 1.00 93.38 237 CYS A CA 1
ATOM 1930 C C . CYS A 1 237 ? -6.320 -2.167 17.591 1.00 93.38 237 CYS A C 1
ATOM 1932 O O . CYS A 1 237 ? -7.238 -2.836 18.061 1.00 93.38 237 CYS A O 1
ATOM 1934 N N . MET A 1 238 ? -5.615 -2.554 16.524 1.00 93.25 238 MET A N 1
ATOM 1935 C CA . MET A 1 238 ? -5.890 -3.795 15.794 1.00 93.25 238 MET A CA 1
ATOM 1936 C C . MET A 1 238 ? -5.645 -5.036 16.654 1.00 93.25 238 MET A C 1
ATOM 1938 O O . MET A 1 238 ? -6.484 -5.934 16.684 1.00 93.25 238 MET A O 1
ATOM 1942 N N . ARG A 1 239 ? -4.581 -5.027 17.462 1.00 92.88 239 ARG A N 1
ATOM 1943 C CA . ARG A 1 239 ? -4.254 -6.109 18.392 1.00 92.88 239 ARG A CA 1
ATOM 1944 C C . ARG A 1 239 ? -5.353 -6.339 19.434 1.00 92.88 239 ARG A C 1
ATOM 1946 O O . ARG A 1 239 ? -5.673 -7.484 19.768 1.00 92.88 239 ARG A O 1
ATOM 1953 N N . VAL A 1 240 ? -5.976 -5.259 19.907 1.00 91.81 240 VAL A N 1
ATOM 1954 C CA . VAL A 1 240 ? -7.140 -5.312 20.808 1.00 91.81 240 VAL A CA 1
ATOM 1955 C C . VAL A 1 240 ? -8.415 -5.719 20.072 1.00 91.81 240 VAL A C 1
ATOM 1957 O O . VAL A 1 240 ? -9.171 -6.534 20.592 1.00 91.81 240 VAL A O 1
ATOM 1960 N N . MET A 1 241 ? -8.647 -5.219 18.855 1.00 91.62 241 MET A N 1
ATOM 1961 C CA . MET A 1 241 ? -9.773 -5.661 18.023 1.00 91.62 241 MET A CA 1
ATOM 1962 C C . MET A 1 241 ? -9.744 -7.172 17.807 1.00 91.62 241 MET A C 1
ATOM 1964 O O . MET A 1 241 ? -10.772 -7.827 17.955 1.00 91.62 241 MET A O 1
ATOM 1968 N N . ARG A 1 242 ? -8.561 -7.732 17.538 1.00 90.25 242 ARG A N 1
ATOM 1969 C CA . ARG A 1 242 ? -8.357 -9.172 17.394 1.00 90.25 242 ARG A CA 1
ATOM 1970 C C . ARG A 1 242 ? -8.650 -9.938 18.684 1.00 90.25 242 ARG A C 1
ATOM 1972 O O . ARG A 1 242 ? -9.246 -11.002 18.622 1.00 90.25 242 ARG A O 1
ATOM 1979 N N . GLN A 1 243 ? -8.269 -9.395 19.842 1.00 89.44 243 GLN A N 1
ATOM 1980 C CA . GLN A 1 243 ? -8.570 -9.992 21.151 1.00 89.44 243 GLN A CA 1
ATOM 1981 C C . GLN A 1 243 ? -10.075 -10.021 21.466 1.00 89.44 243 GLN A C 1
ATOM 1983 O O . GLN A 1 243 ? -10.520 -10.854 22.249 1.00 89.44 243 GLN A O 1
ATOM 1988 N N . LEU A 1 244 ? -10.836 -9.094 20.884 1.00 88.50 244 LEU A N 1
ATOM 1989 C CA . LEU A 1 244 ? -12.283 -8.956 21.057 1.00 88.50 244 LEU A CA 1
ATOM 1990 C C . LEU A 1 244 ? -13.089 -9.560 19.904 1.00 88.50 244 LEU A C 1
ATOM 1992 O O . LEU A 1 244 ? -14.287 -9.303 19.807 1.00 88.50 244 LEU A O 1
ATOM 1996 N N . ASP A 1 245 ? -12.433 -10.304 19.011 1.00 88.38 245 ASP A N 1
ATOM 1997 C CA . ASP A 1 245 ? -13.040 -10.903 17.821 1.00 88.38 245 ASP A CA 1
ATOM 1998 C C . ASP A 1 245 ? -13.808 -9.891 16.943 1.00 88.38 245 ASP A C 1
ATOM 2000 O O . ASP A 1 245 ? -14.787 -10.215 16.265 1.00 88.38 245 ASP A O 1
ATOM 2004 N N . ILE A 1 246 ? -13.352 -8.633 16.916 1.00 89.56 246 ILE A N 1
ATOM 2005 C CA . ILE A 1 246 ? -13.904 -7.598 16.041 1.00 89.56 246 ILE A CA 1
ATOM 2006 C C . ILE A 1 246 ? -13.390 -7.851 14.623 1.00 89.56 246 ILE A C 1
ATOM 2008 O O . ILE A 1 246 ? -12.248 -7.548 14.282 1.00 89.56 246 ILE A O 1
ATOM 2012 N N . VAL A 1 247 ? -14.261 -8.398 13.777 1.00 89.38 247 VAL A N 1
ATOM 2013 C CA . VAL A 1 247 ? -13.912 -8.829 12.414 1.00 89.38 247 VAL A CA 1
ATOM 2014 C C . VAL A 1 247 ? -13.864 -7.703 11.379 1.00 89.38 247 VAL A C 1
ATOM 2016 O O . VAL A 1 247 ? -13.328 -7.914 10.299 1.00 89.38 247 VAL A O 1
ATOM 2019 N N . ASN A 1 248 ? -14.418 -6.525 11.674 1.00 90.50 248 ASN A N 1
ATOM 2020 C CA . ASN A 1 248 ? -14.467 -5.385 10.755 1.00 90.50 248 ASN A CA 1
ATOM 2021 C C . ASN A 1 248 ? -14.083 -4.094 11.481 1.00 90.50 248 ASN A C 1
ATOM 2023 O O . ASN A 1 248 ? -14.459 -3.879 12.633 1.00 90.50 248 ASN A O 1
ATOM 2027 N N . ILE A 1 249 ? -13.390 -3.202 10.779 1.00 91.25 249 ILE A N 1
ATOM 2028 C CA . ILE A 1 249 ? -13.108 -1.849 11.248 1.00 91.25 249 ILE A CA 1
ATOM 2029 C C . ILE A 1 249 ? -14.437 -1.089 11.366 1.00 91.25 249 ILE A C 1
ATOM 2031 O O . ILE A 1 249 ? -15.209 -1.049 10.397 1.00 91.25 249 ILE A O 1
ATOM 2035 N N . PRO A 1 250 ? -14.728 -0.472 12.528 1.00 89.25 250 PRO A N 1
ATOM 2036 C CA . PRO A 1 250 ? -15.898 0.382 12.663 1.00 89.25 250 PRO A CA 1
ATOM 2037 C C . PRO A 1 250 ? -15.845 1.527 11.647 1.00 89.25 250 PRO A C 1
ATOM 2039 O O . PRO A 1 250 ? -14.819 2.189 11.516 1.00 89.25 250 PRO A O 1
ATOM 2042 N N . VAL A 1 251 ? -16.965 1.797 10.970 1.00 85.81 251 VAL A N 1
ATOM 2043 C CA . VAL A 1 251 ? -17.042 2.729 9.823 1.00 85.81 251 VAL A CA 1
ATOM 2044 C C . VAL A 1 251 ? -16.465 4.115 10.123 1.00 85.81 251 VAL A C 1
ATOM 2046 O O . VAL A 1 251 ? -15.863 4.728 9.255 1.00 85.81 251 VAL A O 1
ATOM 2049 N N . LYS A 1 252 ? -16.557 4.589 11.370 1.00 86.06 252 LYS A N 1
ATOM 2050 C CA . LYS A 1 252 ? -15.978 5.873 11.802 1.00 86.06 252 LYS A CA 1
ATOM 2051 C C . LYS A 1 252 ? -14.453 5.983 11.641 1.00 86.06 252 LYS A C 1
ATOM 2053 O O . LYS A 1 252 ? -13.927 7.088 11.674 1.00 86.06 252 LYS A O 1
ATOM 2058 N N . TYR A 1 253 ? -13.757 4.852 11.538 1.00 86.38 253 TYR A N 1
ATOM 2059 C CA . TYR A 1 253 ? -12.310 4.775 11.336 1.00 86.38 253 TYR A CA 1
ATOM 2060 C C . TYR A 1 253 ? -11.936 4.490 9.879 1.00 86.38 253 TYR A C 1
ATOM 2062 O O . TYR A 1 253 ? -10.756 4.360 9.575 1.00 86.38 253 TYR A O 1
ATOM 2070 N N . LEU A 1 254 ? -12.923 4.383 8.987 1.00 84.50 254 LEU A N 1
ATOM 2071 C CA . LEU A 1 254 ? -12.727 4.249 7.550 1.00 84.50 254 LEU A CA 1
ATOM 2072 C C . LEU A 1 254 ? -12.938 5.623 6.925 1.00 84.50 254 LEU A C 1
ATOM 2074 O O . LEU A 1 254 ? -14.070 6.037 6.673 1.00 84.50 254 LEU A O 1
ATOM 2078 N N . LEU A 1 255 ? -11.840 6.351 6.744 1.00 69.44 255 LEU A N 1
ATOM 2079 C CA . LEU A 1 255 ? -11.853 7.609 6.008 1.00 69.44 255 LEU A CA 1
ATOM 2080 C C . LEU A 1 255 ? -12.005 7.297 4.505 1.00 69.44 255 LEU A C 1
ATOM 2082 O O . LEU A 1 255 ? -11.285 6.417 4.026 1.00 69.44 255 LEU A O 1
ATOM 2086 N N . PRO A 1 256 ? -12.958 7.936 3.801 1.00 52.41 256 PRO A N 1
ATOM 2087 C CA . PRO A 1 256 ? -13.109 7.810 2.353 1.00 52.41 256 PRO A CA 1
ATOM 2088 C C . PRO A 1 256 ? -11.979 8.498 1.577 1.00 52.41 256 PRO A C 1
ATOM 2090 O O . PRO A 1 256 ? -11.349 9.431 2.131 1.00 52.41 256 PRO A O 1
#

Sequence (256 aa):
MVRFLVSQDGIWGVNKAIESHNHELARPDDQHLLRLTRSISDENASVLKSMSQAGIRIVDVLTYISDEVGGVGNLGFNKLDAYNYIQKERRDKIETGDTNESTNYVCHGYSKPTSTITECFLGLEKVLRTWHWNEQDEEFRCSQIDIQPYMKNCPILKQSIKFYSRKLYSFFEEEFLHELGGLNIEHSSSNFLRFFIKNIDNSTDSHNWIVTINSLEGTIQCSYEKFKMMGILCYHCMRVMRQLDIVNIPVKYLLP

Secondary structure (DSSP, 8-state):
-EEEEE-TTS-EEEEEE----SSPPPPGGGGGGSGGG----HHHHHHHHHHHHTT--HHHHHHHHHHHTTSGGGSSS-HHHHHHHHHHHHHHHHHTS-----HHHHHHTT--TT--HHHHHHHHHHHHHHHHHHHHHHHHHHHHS----SSTT-HHHHHHTTTS-HHHHHHHHHHHHHTTSSEEEEE-TTTS-EEEEEESS--S----EEEEEETTTTEEEETT-HHHHHSS--HHHHHHHHHTT--S--GGG---